Protein AF-R7TNX4-F1 (afdb_monomer_lite)

Foldseek 3Di:
DDPPDDDVVNLQVVLQVVQVVCCVVDVDDDDSQGLVLLQLLLVLVQLQVFFCVGWFDDFPLVLLPQLVLLLVLLLVLLVVCLVVVLPPPPPNVQSVLLVVLDDPPDSPPQDDDDRDRGRNVVVDVQPQEWEWEAECKTWIWRQGNVSDIDTDDIDNLHLVVLVVVLCVLQVDDDSVVLLVLLVPADLCQQFDKLLNDDDPDPPSDPSVVSNVRPRIGTDGQRPNCVVHGSVVDHSSNVSNSSLLVSLLVVLVVSFVVCQVVVRQEYEYAADQLQDPVSSSSNSNNLSNVQSVCCSSVSCPTH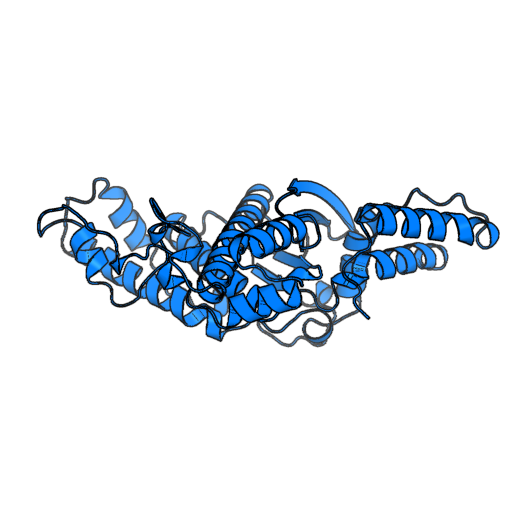RHHYTYTPPRNCSSVNSSVVSVCVVVD

Radius of gyration: 22.5 Å; chains: 1; bounding box: 50×63×56 Å

Structure (mmCIF, N/CA/C/O backbone):
data_AF-R7TNX4-F1
#
_entry.id   AF-R7TNX4-F1
#
loop_
_atom_site.group_PDB
_atom_site.id
_atom_s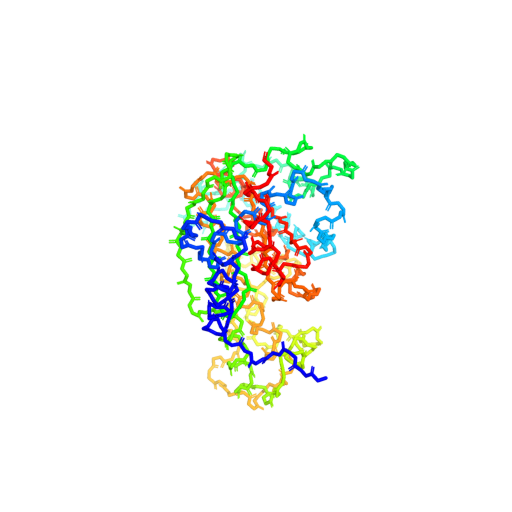ite.type_symbol
_atom_site.label_atom_id
_atom_site.label_alt_id
_atom_site.label_comp_id
_atom_site.label_asym_id
_atom_site.label_entity_id
_atom_site.label_seq_id
_atom_site.pdbx_PDB_ins_code
_atom_site.Cartn_x
_atom_site.Cartn_y
_atom_site.Cartn_z
_atom_site.occupancy
_atom_site.B_iso_or_equiv
_atom_site.auth_seq_id
_atom_site.auth_comp_id
_atom_site.auth_asym_id
_atom_site.auth_atom_id
_atom_site.pdbx_PDB_model_num
ATOM 1 N N . MET A 1 1 ? -3.173 -27.781 -2.934 1.00 23.69 1 MET A N 1
ATOM 2 C CA . MET A 1 1 ? -1.893 -28.084 -2.257 1.00 23.69 1 MET A CA 1
ATOM 3 C C . MET A 1 1 ? -1.099 -26.787 -2.224 1.00 23.69 1 MET A C 1
ATOM 5 O O . MET A 1 1 ? -0.834 -26.218 -3.273 1.00 23.69 1 MET A O 1
ATOM 9 N N . VAL A 1 2 ? -0.923 -26.248 -1.021 1.00 22.94 2 VAL A N 1
ATOM 10 C CA . VAL A 1 2 ? -0.615 -24.845 -0.706 1.00 22.94 2 VAL A CA 1
ATOM 11 C C . VAL A 1 2 ? 0.834 -24.494 -1.074 1.00 22.94 2 VAL A C 1
ATOM 13 O O . VAL A 1 2 ? 1.763 -25.028 -0.477 1.00 22.94 2 VAL A O 1
ATOM 16 N N . PHE A 1 3 ? 1.037 -23.581 -2.031 1.00 23.94 3 PHE A N 1
ATOM 17 C CA . PHE A 1 3 ? 2.343 -22.983 -2.358 1.00 23.94 3 PHE A CA 1
ATOM 18 C C . PHE A 1 3 ? 2.558 -21.683 -1.564 1.00 23.94 3 PHE A C 1
ATOM 20 O O . PHE A 1 3 ? 2.767 -20.613 -2.119 1.00 23.94 3 PHE A O 1
ATOM 27 N N . PHE A 1 4 ? 2.524 -21.773 -0.238 1.00 30.62 4 PHE A N 1
ATOM 28 C CA . PHE A 1 4 ? 2.978 -20.698 0.650 1.00 30.62 4 PHE A CA 1
ATOM 29 C C . PHE A 1 4 ? 3.880 -21.274 1.735 1.00 30.62 4 PHE A C 1
ATOM 31 O O . PHE A 1 4 ? 3.628 -21.136 2.924 1.00 30.62 4 PHE A O 1
ATOM 38 N N . ALA A 1 5 ? 4.944 -21.968 1.331 1.00 29.11 5 ALA A N 1
ATOM 39 C CA . ALA A 1 5 ? 5.956 -22.407 2.284 1.00 29.11 5 ALA A CA 1
ATOM 40 C C . ALA A 1 5 ? 7.302 -22.756 1.648 1.00 29.11 5 ALA A C 1
ATOM 42 O O . ALA A 1 5 ? 7.907 -23.710 2.102 1.00 29.11 5 ALA A O 1
ATOM 43 N N . HIS A 1 6 ? 7.835 -22.017 0.670 1.00 28.31 6 HIS A N 1
ATOM 44 C CA . HIS A 1 6 ? 9.275 -22.095 0.378 1.00 28.31 6 HIS A CA 1
ATOM 45 C C . HIS A 1 6 ? 9.880 -20.690 0.358 1.00 28.31 6 HIS A C 1
ATOM 47 O O . HIS A 1 6 ? 9.353 -19.750 -0.222 1.00 28.31 6 HIS A O 1
ATOM 53 N N . SER A 1 7 ? 10.917 -20.560 1.174 1.00 37.44 7 SER A N 1
ATOM 54 C CA . SER A 1 7 ? 11.614 -19.358 1.609 1.00 37.44 7 SER A CA 1
ATOM 55 C C . SER A 1 7 ? 12.201 -18.537 0.463 1.00 37.44 7 SER A C 1
ATOM 57 O O . SER A 1 7 ? 12.539 -19.078 -0.584 1.00 37.44 7 SER A O 1
ATOM 59 N N . SER A 1 8 ? 12.447 -17.248 0.713 1.00 38.84 8 SER A N 1
ATOM 60 C CA . SER A 1 8 ? 13.368 -16.445 -0.105 1.00 38.84 8 SER A CA 1
ATOM 61 C C . SER A 1 8 ? 14.719 -17.157 -0.290 1.00 38.84 8 SER A C 1
ATOM 63 O O . SER A 1 8 ? 15.287 -17.136 -1.368 1.00 38.84 8 SER A O 1
ATOM 65 N N . LEU A 1 9 ? 15.186 -17.911 0.714 1.00 31.30 9 LEU A N 1
ATOM 66 C CA . LEU A 1 9 ? 16.356 -18.797 0.609 1.00 31.30 9 LEU A CA 1
ATOM 67 C C . LEU A 1 9 ? 16.184 -19.958 -0.389 1.00 31.30 9 LEU A C 1
ATOM 69 O O . LEU A 1 9 ? 17.138 -20.307 -1.079 1.00 31.30 9 LEU A O 1
ATOM 73 N N . ALA A 1 10 ? 14.994 -20.558 -0.493 1.00 35.25 10 ALA A N 1
ATOM 74 C CA . ALA A 1 10 ? 14.707 -21.594 -1.484 1.00 35.25 10 ALA A CA 1
ATOM 75 C C . ALA A 1 10 ? 14.601 -21.001 -2.897 1.00 35.25 10 ALA A C 1
ATOM 77 O O . ALA A 1 10 ? 15.075 -21.629 -3.838 1.00 35.25 10 ALA A O 1
ATOM 78 N N . GLN A 1 11 ? 14.068 -19.781 -3.034 1.00 37.28 11 GLN A N 1
ATOM 79 C CA . GLN A 1 11 ? 14.042 -19.041 -4.301 1.00 37.28 11 GLN A CA 1
ATOM 80 C C . GLN A 1 11 ? 15.450 -18.611 -4.761 1.00 37.28 11 GLN A C 1
ATOM 82 O O . GLN A 1 11 ? 15.810 -18.850 -5.918 1.00 37.28 11 GLN A O 1
ATOM 87 N N . PHE A 1 12 ? 16.292 -18.117 -3.845 1.00 36.12 12 PHE A N 1
ATOM 88 C CA . PHE A 1 12 ? 17.722 -17.863 -4.074 1.00 36.12 12 PHE A CA 1
ATOM 89 C C . PHE A 1 12 ? 18.463 -19.133 -4.508 1.00 36.12 12 PHE A C 1
ATOM 91 O O . PHE A 1 12 ? 19.167 -19.132 -5.519 1.00 36.12 12 PHE A O 1
ATOM 98 N N . ALA A 1 13 ? 18.258 -20.241 -3.787 1.00 37.38 13 ALA A N 1
ATOM 99 C CA . ALA A 1 13 ? 18.849 -21.528 -4.133 1.00 37.38 13 ALA A CA 1
ATOM 100 C C . ALA A 1 13 ? 18.354 -22.036 -5.494 1.00 37.38 13 ALA A C 1
ATOM 102 O O . ALA A 1 13 ? 19.130 -22.655 -6.213 1.00 37.38 13 ALA A O 1
ATOM 103 N N . THR A 1 14 ? 17.103 -21.765 -5.888 1.00 49.44 14 THR A N 1
ATOM 104 C CA . THR A 1 14 ? 16.600 -22.140 -7.217 1.00 49.44 14 THR A CA 1
ATOM 105 C C . THR A 1 14 ? 17.135 -21.271 -8.347 1.00 49.44 14 THR A C 1
ATOM 107 O O . THR A 1 14 ? 17.439 -21.846 -9.384 1.00 49.44 14 THR A O 1
ATOM 110 N N . CYS A 1 15 ? 17.305 -19.949 -8.193 1.00 42.91 15 CYS A N 1
ATOM 111 C CA . CYS A 1 15 ? 17.856 -19.137 -9.290 1.00 42.91 15 CYS A CA 1
ATOM 112 C C . CYS A 1 15 ? 19.366 -19.404 -9.467 1.00 42.91 15 CYS A C 1
ATOM 114 O O . CYS A 1 15 ? 19.802 -19.609 -10.597 1.00 42.91 15 CYS A O 1
ATOM 116 N N . ASP A 1 16 ? 20.145 -19.563 -8.385 1.00 44.84 16 ASP A N 1
ATOM 117 C CA . ASP A 1 16 ? 21.562 -19.972 -8.479 1.00 44.84 16 ASP A CA 1
ATOM 118 C C . ASP A 1 16 ? 21.707 -21.410 -9.024 1.00 44.84 16 ASP A C 1
ATOM 120 O O . ASP A 1 16 ? 22.491 -21.662 -9.939 1.00 44.84 16 ASP A O 1
ATOM 124 N N . ARG A 1 17 ? 20.894 -22.372 -8.555 1.00 50.62 17 ARG A N 1
ATOM 125 C CA . ARG A 1 17 ? 20.917 -23.761 -9.060 1.00 50.62 17 ARG A CA 1
ATOM 126 C C . ARG A 1 17 ? 20.432 -23.866 -10.514 1.00 50.62 17 ARG A C 1
ATOM 128 O O . ARG A 1 17 ? 20.986 -24.666 -11.265 1.00 50.62 17 ARG A O 1
ATOM 135 N N . PHE A 1 18 ? 19.460 -23.053 -10.935 1.00 53.75 18 PHE A N 1
ATOM 136 C CA . PHE A 1 18 ? 19.015 -22.951 -12.330 1.00 53.75 18 PHE A CA 1
ATOM 137 C C . PHE A 1 18 ? 20.113 -22.365 -13.228 1.00 53.75 18 PHE A C 1
ATOM 139 O O . PHE A 1 18 ? 20.426 -22.950 -14.267 1.00 53.75 18 PHE A O 1
ATOM 146 N N . CYS A 1 19 ? 20.762 -21.276 -12.799 1.00 49.41 19 CYS A N 1
ATOM 147 C CA . CYS A 1 19 ? 21.871 -20.662 -13.533 1.00 49.41 19 CYS A CA 1
ATOM 148 C C . CYS A 1 19 ? 23.076 -21.612 -13.649 1.00 49.41 19 CYS A C 1
ATOM 150 O O . CYS A 1 19 ? 23.630 -21.784 -14.735 1.00 49.41 19 CYS A O 1
ATOM 152 N N . ARG A 1 20 ? 23.450 -22.306 -12.564 1.00 51.72 20 ARG A N 1
ATOM 153 C CA . ARG A 1 20 ? 24.544 -23.295 -12.581 1.00 51.72 20 ARG A CA 1
ATOM 154 C C . ARG A 1 20 ? 24.211 -24.523 -13.426 1.00 51.72 20 ARG A C 1
ATOM 156 O O . ARG A 1 20 ? 25.078 -24.998 -14.153 1.00 51.72 20 ARG A O 1
ATOM 163 N N . GLY A 1 21 ? 22.965 -24.999 -13.397 1.00 54.44 21 GLY A N 1
ATOM 164 C CA . GLY A 1 21 ? 22.514 -26.154 -14.182 1.00 54.44 21 GLY A CA 1
ATOM 165 C C . GLY A 1 21 ? 22.568 -25.943 -15.699 1.00 54.44 21 GLY A C 1
ATOM 166 O O . GLY A 1 21 ? 22.731 -26.907 -16.443 1.00 54.44 21 GLY A O 1
ATOM 167 N N . ARG A 1 22 ? 22.488 -24.691 -16.172 1.00 49.62 22 ARG A N 1
ATOM 168 C CA . ARG A 1 22 ? 22.582 -24.338 -17.601 1.00 49.62 22 ARG A CA 1
ATOM 169 C C . ARG A 1 22 ? 23.976 -23.914 -18.068 1.00 49.62 22 ARG A C 1
ATOM 171 O O . ARG A 1 22 ? 24.172 -23.763 -19.273 1.00 49.62 22 ARG A O 1
ATOM 178 N N . SER A 1 23 ? 24.957 -23.808 -17.170 1.00 45.91 23 SER A N 1
ATOM 179 C CA . SER A 1 23 ? 26.353 -23.514 -17.541 1.00 45.91 23 SER A CA 1
ATOM 180 C C . SER A 1 23 ? 26.977 -24.547 -18.501 1.00 45.91 23 SER A C 1
ATOM 182 O O . SER A 1 23 ? 27.953 -24.245 -19.177 1.00 45.91 23 SER A O 1
ATOM 184 N N . HIS A 1 24 ? 26.388 -25.744 -18.622 1.00 44.28 24 HIS A N 1
ATOM 185 C CA . HIS A 1 24 ? 26.797 -26.768 -19.593 1.00 44.28 24 HIS A CA 1
ATOM 186 C C . HIS A 1 24 ? 26.220 -26.574 -21.007 1.00 44.28 24 HIS A C 1
ATOM 188 O O . HIS A 1 24 ? 26.711 -27.190 -21.946 1.00 44.28 24 HIS A O 1
ATOM 194 N N . ILE A 1 25 ? 25.185 -25.742 -21.166 1.00 49.50 25 ILE A N 1
ATOM 195 C CA . ILE A 1 25 ? 24.516 -25.478 -22.455 1.00 49.50 25 ILE A CA 1
ATOM 196 C C . ILE A 1 25 ? 25.055 -24.187 -23.092 1.00 49.50 25 ILE A C 1
ATOM 198 O O . ILE A 1 25 ? 25.100 -24.070 -24.311 1.00 49.50 25 ILE A O 1
ATOM 202 N N . CYS A 1 26 ? 25.493 -23.224 -22.278 1.00 43.12 26 CYS A N 1
ATOM 203 C CA . CYS A 1 26 ? 26.027 -21.942 -22.735 1.00 43.12 26 CYS A CA 1
ATOM 204 C C . CYS A 1 26 ? 27.481 -21.806 -22.263 1.00 43.12 26 CYS A C 1
ATOM 206 O O . CYS A 1 26 ? 27.721 -21.665 -21.069 1.00 43.12 26 CYS A O 1
ATOM 208 N N . PHE A 1 27 ? 28.450 -21.819 -23.185 1.00 41.88 27 PHE A N 1
ATOM 209 C CA . PHE A 1 27 ? 29.905 -21.742 -22.933 1.00 41.88 27 PHE A CA 1
ATOM 210 C C . PHE A 1 27 ? 30.406 -20.413 -22.312 1.00 41.88 27 PHE A C 1
ATOM 212 O O . PHE A 1 27 ? 31.591 -20.098 -22.386 1.00 41.88 27 PHE A O 1
ATOM 219 N N . ASN A 1 28 ? 29.536 -19.627 -21.678 1.00 45.88 28 ASN A N 1
ATOM 220 C CA . ASN A 1 28 ? 29.891 -18.385 -21.000 1.00 45.88 28 ASN A CA 1
ATOM 221 C C . ASN A 1 28 ? 29.760 -18.542 -19.486 1.00 45.88 28 ASN A C 1
ATOM 223 O O . ASN A 1 28 ? 28.792 -19.119 -18.991 1.00 45.88 28 ASN A O 1
ATOM 227 N N . ARG A 1 29 ? 30.724 -17.987 -18.735 1.00 42.38 29 ARG A N 1
ATOM 228 C CA . ARG A 1 29 ? 30.607 -17.880 -17.274 1.00 42.38 29 ARG A CA 1
ATOM 229 C C . ARG A 1 29 ? 29.324 -17.102 -16.957 1.00 42.38 29 ARG A C 1
ATOM 231 O O . ARG A 1 29 ? 29.242 -15.939 -17.359 1.00 42.38 29 ARG A O 1
ATOM 238 N N . PRO A 1 30 ? 28.340 -17.685 -16.251 1.00 50.59 30 PRO A N 1
ATOM 239 C CA . PRO A 1 30 ? 27.157 -16.932 -15.874 1.00 50.59 30 PRO A CA 1
ATOM 240 C C . PRO A 1 30 ? 27.595 -15.784 -14.959 1.00 50.59 30 PRO A C 1
ATOM 242 O O . PRO A 1 30 ? 28.289 -16.006 -13.962 1.00 50.59 30 PRO A O 1
ATOM 245 N N . LYS A 1 31 ? 27.207 -14.545 -15.297 1.00 57.00 31 LYS A N 1
ATOM 246 C CA . LYS A 1 31 ? 27.165 -13.469 -14.298 1.00 57.00 31 LYS A CA 1
ATOM 247 C C . LYS A 1 31 ? 26.339 -13.998 -13.123 1.00 57.00 31 LYS A C 1
ATOM 249 O O . LYS A 1 31 ? 25.338 -14.677 -13.346 1.00 57.00 31 LYS A O 1
ATOM 254 N N . ILE A 1 32 ? 26.769 -13.736 -11.891 1.00 59.16 32 ILE A N 1
ATOM 255 C CA . ILE A 1 32 ? 25.969 -14.073 -10.709 1.00 59.16 32 ILE A CA 1
ATOM 256 C C . ILE A 1 32 ? 24.677 -13.257 -10.819 1.00 59.16 32 ILE A C 1
ATOM 258 O O . ILE A 1 32 ? 24.704 -12.047 -10.625 1.00 59.16 32 ILE A O 1
ATOM 262 N N . ILE A 1 33 ? 23.583 -13.910 -11.208 1.00 65.19 33 ILE A N 1
ATOM 263 C CA . ILE A 1 33 ? 22.251 -13.311 -11.281 1.00 65.19 33 ILE A CA 1
ATOM 264 C C . ILE A 1 33 ? 21.640 -13.447 -9.893 1.00 65.19 33 ILE A C 1
ATOM 266 O O . ILE A 1 33 ? 21.473 -14.559 -9.385 1.00 65.19 33 ILE A O 1
ATOM 270 N N . THR A 1 34 ? 21.327 -12.321 -9.268 1.00 73.88 34 THR A N 1
ATOM 271 C CA . THR A 1 34 ? 20.583 -12.303 -8.010 1.00 73.88 34 THR A CA 1
ATOM 272 C C . THR A 1 34 ? 19.080 -12.295 -8.285 1.00 73.88 34 THR A C 1
ATOM 274 O O . THR A 1 34 ? 18.627 -11.916 -9.364 1.00 73.88 34 THR A O 1
ATOM 277 N N . GLU A 1 35 ? 18.269 -12.677 -7.296 1.00 71.44 35 GLU A N 1
ATOM 278 C CA . GLU A 1 35 ? 16.809 -12.530 -7.393 1.00 71.44 35 GLU A CA 1
ATOM 279 C C . GLU A 1 35 ? 16.412 -11.073 -7.708 1.00 71.44 35 GLU A C 1
ATOM 281 O O . GLU A 1 35 ? 15.473 -10.819 -8.456 1.00 71.44 35 GLU A O 1
ATOM 286 N N . HIS A 1 36 ? 17.181 -10.111 -7.203 1.00 75.56 36 HIS A N 1
ATOM 287 C CA . HIS A 1 36 ? 16.986 -8.684 -7.425 1.00 75.56 36 HIS A CA 1
ATOM 288 C C . HIS A 1 36 ? 17.171 -8.274 -8.894 1.00 75.56 36 HIS A C 1
ATOM 290 O O . HIS A 1 36 ? 16.318 -7.570 -9.439 1.00 75.56 36 HIS A O 1
ATOM 296 N N . ASP A 1 37 ? 18.211 -8.796 -9.559 1.00 78.56 37 ASP A N 1
ATOM 297 C CA . ASP A 1 37 ? 18.408 -8.629 -11.006 1.00 78.56 37 ASP A CA 1
ATOM 298 C C . ASP A 1 37 ? 17.197 -9.135 -11.794 1.00 78.56 37 ASP A C 1
ATOM 300 O O . ASP A 1 37 ? 16.778 -8.524 -12.778 1.00 78.56 37 ASP A O 1
ATOM 304 N N . CYS A 1 38 ? 16.619 -10.258 -11.360 1.00 87.62 38 CYS A N 1
ATOM 305 C CA . CYS A 1 38 ? 15.487 -10.874 -12.038 1.00 87.62 38 CYS A CA 1
ATOM 306 C C . CYS A 1 38 ? 14.238 -9.995 -11.995 1.00 87.62 38 CYS A C 1
ATOM 308 O O . CYS A 1 38 ? 13.605 -9.809 -13.031 1.00 87.62 38 CYS A O 1
ATOM 310 N N . PHE A 1 39 ? 13.886 -9.429 -10.838 1.00 90.06 39 PHE A N 1
ATOM 311 C CA . PHE A 1 39 ? 12.681 -8.603 -10.721 1.00 90.06 39 PHE A CA 1
ATOM 312 C C . PHE A 1 39 ? 12.770 -7.319 -11.548 1.00 90.06 39 PHE A C 1
ATOM 314 O O . PHE A 1 39 ? 11.841 -7.024 -12.303 1.00 90.06 39 PHE A O 1
ATOM 321 N N . ALA A 1 40 ? 13.880 -6.581 -11.439 1.00 90.88 40 ALA A N 1
ATOM 322 C CA . ALA A 1 40 ? 14.063 -5.323 -12.159 1.00 90.88 40 ALA A CA 1
ATOM 323 C C . ALA A 1 40 ? 14.075 -5.536 -13.681 1.00 90.88 40 ALA A C 1
ATOM 325 O O . ALA A 1 40 ? 13.338 -4.864 -14.404 1.00 90.88 40 ALA A O 1
ATOM 326 N N . LYS A 1 41 ? 14.838 -6.527 -14.165 1.00 89.38 41 LYS A N 1
ATOM 327 C CA . LYS A 1 41 ? 14.894 -6.855 -15.596 1.00 89.38 41 LYS A CA 1
ATOM 328 C C . LYS A 1 41 ? 13.581 -7.403 -16.128 1.00 89.38 41 LYS A C 1
ATOM 330 O O . LYS A 1 41 ? 13.174 -7.030 -17.220 1.00 89.38 41 LYS A O 1
ATOM 335 N N . CYS A 1 42 ? 12.898 -8.259 -15.366 1.00 93.19 42 CYS A N 1
ATOM 336 C CA . CYS A 1 42 ? 11.587 -8.761 -15.762 1.00 93.19 42 CYS A CA 1
ATOM 337 C C . CYS A 1 42 ? 10.589 -7.612 -15.912 1.00 93.19 42 CYS A C 1
ATOM 339 O O . CYS A 1 42 ? 9.859 -7.570 -16.898 1.00 93.19 42 CYS A O 1
ATOM 341 N N . PHE A 1 43 ? 10.565 -6.671 -14.964 1.00 94.88 43 PHE A N 1
ATOM 342 C CA . PHE A 1 43 ? 9.696 -5.503 -15.068 1.00 94.88 43 PHE A CA 1
ATOM 343 C C . PHE A 1 43 ? 10.037 -4.651 -16.292 1.00 94.88 43 PHE A C 1
ATOM 345 O O . PHE A 1 43 ? 9.137 -4.330 -17.062 1.00 94.88 43 PHE A O 1
ATOM 352 N N . HIS A 1 44 ? 11.321 -4.334 -16.495 1.00 94.56 44 HIS A N 1
ATOM 353 C CA . HIS A 1 44 ? 11.778 -3.550 -17.644 1.00 94.56 44 HIS A CA 1
ATOM 354 C C . HIS A 1 44 ? 11.414 -4.222 -18.974 1.00 94.56 44 HIS A C 1
ATOM 356 O O . HIS A 1 44 ? 10.789 -3.593 -19.822 1.00 94.56 44 HIS A O 1
ATOM 362 N N . PHE A 1 45 ? 11.700 -5.514 -19.131 1.00 93.94 45 PHE A N 1
ATOM 363 C CA . PHE A 1 45 ? 11.360 -6.267 -20.337 1.00 93.94 45 PHE A CA 1
ATOM 364 C C . PHE A 1 45 ? 9.848 -6.277 -20.602 1.00 93.94 45 PHE A C 1
ATOM 366 O O . PHE A 1 45 ? 9.396 -5.972 -21.705 1.00 93.94 45 PHE A O 1
ATOM 373 N N . LEU A 1 46 ? 9.042 -6.595 -19.583 1.00 94.88 46 LEU A N 1
ATOM 374 C CA . LEU A 1 46 ? 7.592 -6.678 -19.738 1.00 94.88 46 LEU A CA 1
ATOM 375 C C . LEU A 1 46 ? 6.957 -5.310 -19.996 1.00 94.88 46 LEU A C 1
ATOM 377 O O . LEU A 1 46 ? 6.003 -5.247 -20.762 1.00 94.88 46 LEU A O 1
ATOM 381 N N . SER A 1 47 ? 7.467 -4.218 -19.420 1.00 94.50 47 SER A N 1
ATOM 382 C CA . SER A 1 47 ? 6.919 -2.880 -19.679 1.00 94.50 47 SER A CA 1
ATOM 383 C C . SER A 1 47 ? 7.193 -2.384 -21.101 1.00 94.50 47 SER A C 1
ATOM 385 O O . SER A 1 47 ? 6.412 -1.586 -21.616 1.00 94.50 47 SER A O 1
ATOM 387 N N . HIS A 1 48 ? 8.240 -2.887 -21.762 1.00 94.19 48 HIS A N 1
ATOM 388 C CA . HIS A 1 48 ? 8.519 -2.627 -23.180 1.00 94.19 48 HIS A CA 1
ATOM 389 C C . HIS A 1 48 ? 7.804 -3.598 -24.133 1.00 94.19 48 HIS A C 1
ATOM 391 O O . HIS A 1 48 ? 7.735 -3.328 -25.327 1.00 94.19 48 HIS A O 1
ATOM 397 N N . GLY A 1 49 ? 7.254 -4.711 -23.634 1.00 92.31 49 GLY A N 1
ATOM 398 C CA . GLY A 1 49 ? 6.553 -5.704 -24.458 1.00 92.31 49 GLY A CA 1
ATOM 399 C C . GLY A 1 49 ? 5.033 -5.745 -24.284 1.00 92.31 49 GLY A C 1
ATOM 400 O O . GLY A 1 49 ? 4.330 -6.214 -25.176 1.00 92.31 49 GLY A O 1
ATOM 401 N N . LEU A 1 50 ? 4.513 -5.293 -23.141 1.00 93.94 50 LEU A N 1
ATOM 402 C CA . LEU A 1 50 ? 3.106 -5.420 -22.766 1.00 93.94 50 LEU A CA 1
ATOM 403 C C . LEU A 1 50 ? 2.454 -4.057 -22.562 1.00 93.94 50 LEU A C 1
ATOM 405 O O . LEU A 1 50 ? 3.047 -3.141 -21.987 1.00 93.94 50 LEU A O 1
ATOM 409 N N . SER A 1 51 ? 1.195 -3.953 -22.980 1.00 92.50 51 SER A N 1
ATOM 410 C CA . SER A 1 51 ? 0.373 -2.779 -22.706 1.00 92.50 51 SER A CA 1
ATOM 411 C C . SER A 1 51 ? -0.023 -2.690 -21.232 1.00 92.50 51 SER A C 1
ATOM 413 O O . SER A 1 51 ? 0.074 -3.658 -20.465 1.00 92.50 51 SER A O 1
ATOM 415 N N . ARG A 1 52 ? -0.536 -1.523 -20.831 1.00 91.75 52 ARG A N 1
ATOM 416 C CA . ARG A 1 52 ? -1.019 -1.260 -19.469 1.00 91.75 52 ARG A CA 1
ATOM 417 C C . ARG A 1 52 ? -2.021 -2.317 -18.989 1.00 91.75 52 ARG A C 1
ATOM 419 O O . ARG A 1 52 ? -1.852 -2.885 -17.913 1.00 91.75 52 ARG A O 1
ATOM 426 N N . ASP A 1 53 ? -3.019 -2.632 -19.816 1.00 90.56 53 ASP A N 1
ATOM 427 C CA . ASP A 1 53 ? -4.078 -3.597 -19.490 1.00 90.56 53 ASP A CA 1
ATOM 428 C C . ASP A 1 53 ? -3.554 -5.037 -19.375 1.00 90.56 53 ASP A C 1
ATOM 430 O O . ASP A 1 53 ? -4.144 -5.858 -18.669 1.00 90.56 53 ASP A O 1
ATOM 434 N N . GLN A 1 54 ? -2.448 -5.367 -20.040 1.00 92.69 54 GLN A N 1
ATOM 435 C CA . GLN A 1 54 ? -1.821 -6.686 -19.944 1.00 92.69 54 GLN A CA 1
ATOM 436 C C . GLN A 1 54 ? -0.946 -6.807 -18.691 1.00 92.69 54 GLN A C 1
ATOM 438 O O . GLN A 1 54 ? -0.987 -7.838 -18.018 1.00 92.69 54 GLN A O 1
ATOM 443 N N . LEU A 1 55 ? -0.191 -5.756 -18.356 1.00 94.12 55 LEU A N 1
ATOM 444 C CA . LEU A 1 55 ? 0.797 -5.781 -17.278 1.00 94.12 55 LEU A CA 1
ATOM 445 C C . LEU A 1 55 ? 0.226 -5.410 -15.901 1.00 94.12 55 LEU A C 1
ATOM 447 O O . LEU A 1 55 ? 0.697 -5.931 -14.892 1.00 94.12 55 LEU A O 1
ATOM 451 N N . LEU A 1 56 ? -0.775 -4.531 -15.829 1.00 94.06 56 LEU A N 1
ATOM 452 C CA . LEU A 1 56 ? -1.226 -3.923 -14.572 1.00 94.06 56 LEU A CA 1
ATOM 453 C C . LEU A 1 56 ? -2.654 -4.337 -14.202 1.00 94.06 56 LEU A C 1
ATOM 455 O O . LEU A 1 56 ? -3.506 -4.585 -15.061 1.00 94.06 56 LEU A O 1
ATOM 459 N N . HIS A 1 57 ? -2.927 -4.438 -12.900 1.00 93.69 57 HIS A N 1
ATOM 460 C CA . HIS A 1 57 ? -4.284 -4.574 -12.376 1.00 93.69 57 HIS A CA 1
ATOM 461 C C . HIS A 1 57 ? -5.062 -3.268 -12.577 1.00 93.69 57 HIS A C 1
ATOM 463 O O . HIS A 1 57 ? -4.471 -2.191 -12.486 1.00 93.69 57 HIS A O 1
ATOM 469 N N . PRO A 1 58 ? -6.388 -3.340 -12.798 1.00 90.06 58 PRO A N 1
ATOM 470 C CA . PRO A 1 58 ? -7.215 -2.145 -12.751 1.00 90.06 58 PRO A CA 1
ATOM 471 C C . PRO A 1 58 ? -7.133 -1.517 -11.356 1.00 90.06 58 PRO A C 1
ATOM 473 O O . PRO A 1 58 ? -7.121 -2.225 -10.342 1.00 90.06 58 PRO A O 1
ATOM 476 N N . ILE A 1 59 ? -7.079 -0.188 -11.320 1.00 86.81 59 ILE A N 1
ATOM 477 C CA . ILE A 1 59 ? -7.112 0.566 -10.072 1.00 86.81 59 ILE A CA 1
ATOM 478 C C . ILE A 1 59 ? -8.532 0.484 -9.483 1.00 86.81 59 ILE A C 1
ATOM 480 O O . ILE A 1 59 ? -9.498 0.701 -10.220 1.00 86.81 59 ILE A O 1
ATOM 484 N N . PRO A 1 60 ? -8.691 0.169 -8.184 1.00 90.12 60 PRO A N 1
ATOM 485 C CA . PRO A 1 60 ? -9.995 0.177 -7.530 1.00 90.12 60 PRO A CA 1
ATOM 486 C C . PRO A 1 60 ? -10.452 1.620 -7.270 1.00 90.12 60 PRO A C 1
ATOM 488 O O . PRO A 1 60 ? -10.190 2.191 -6.216 1.00 90.12 60 PRO A O 1
ATOM 491 N N . TYR A 1 61 ? -11.093 2.242 -8.260 1.00 85.69 61 TYR A N 1
ATOM 492 C CA . TYR A 1 61 ? -11.526 3.643 -8.176 1.00 85.69 61 TYR A CA 1
ATOM 493 C C . TYR A 1 61 ? -12.536 3.904 -7.047 1.00 85.69 61 TYR A C 1
ATOM 495 O O . TYR A 1 61 ? -12.519 4.985 -6.466 1.00 85.69 61 TYR A O 1
ATOM 503 N N . ASP A 1 62 ? -13.351 2.910 -6.685 1.00 88.06 62 ASP A N 1
ATOM 504 C CA . ASP A 1 62 ? -14.286 2.960 -5.551 1.00 88.06 62 ASP A CA 1
ATOM 505 C C . ASP A 1 62 ? -13.566 3.245 -4.223 1.00 88.06 62 ASP A C 1
ATOM 507 O O . ASP A 1 62 ? -14.046 3.995 -3.377 1.00 88.06 62 ASP A O 1
ATOM 511 N N . ALA A 1 63 ? -12.352 2.717 -4.071 1.00 90.19 63 ALA A N 1
ATOM 512 C CA . ALA A 1 63 ? -11.523 2.916 -2.890 1.00 90.19 63 ALA A CA 1
ATOM 513 C C . ALA A 1 63 ? -10.949 4.350 -2.778 1.00 90.19 63 ALA A C 1
ATOM 515 O O . ALA A 1 63 ? -10.345 4.702 -1.766 1.00 90.19 63 ALA A O 1
ATOM 516 N N . MET A 1 64 ? -11.130 5.207 -3.790 1.00 86.69 64 MET A N 1
ATOM 517 C CA . MET A 1 64 ? -10.721 6.616 -3.735 1.00 86.69 64 MET A CA 1
ATOM 518 C C . MET A 1 64 ? -11.803 7.545 -3.188 1.00 86.69 64 MET A C 1
ATOM 520 O O . MET A 1 64 ? -11.473 8.622 -2.700 1.00 86.69 64 MET A O 1
ATOM 524 N N . GLU A 1 65 ? -13.076 7.155 -3.258 1.00 84.62 65 GLU A N 1
ATOM 525 C CA . GLU A 1 65 ? -14.205 8.050 -2.970 1.00 84.62 65 GLU A CA 1
ATOM 526 C C . GLU A 1 65 ? -14.156 8.599 -1.541 1.00 84.62 65 GLU A C 1
ATOM 528 O O . GLU A 1 65 ? -14.252 9.805 -1.325 1.00 84.62 65 GLU A O 1
ATOM 533 N N . HIS A 1 66 ? -13.937 7.721 -0.561 1.00 84.94 66 HIS A N 1
ATOM 534 C CA . HIS A 1 66 ? -13.870 8.101 0.848 1.00 84.94 66 HIS A CA 1
ATOM 535 C C . HIS A 1 66 ? -12.718 9.074 1.170 1.00 84.94 66 HIS A C 1
ATOM 537 O O . HIS A 1 66 ? -12.991 10.133 1.741 1.00 84.94 66 HIS A O 1
ATOM 543 N N . PRO A 1 67 ? -11.438 8.776 0.850 1.00 83.94 67 PRO A N 1
ATOM 544 C CA . PRO A 1 67 ? -10.354 9.712 1.135 1.00 83.94 67 PRO A CA 1
ATOM 545 C C . PRO A 1 67 ? -10.502 11.032 0.372 1.00 83.94 67 PRO A C 1
ATOM 547 O O . PRO A 1 67 ? -10.227 12.074 0.957 1.00 83.94 67 PRO A O 1
ATOM 550 N N . LEU A 1 68 ? -10.985 11.020 -0.877 1.00 80.62 68 LEU A N 1
ATOM 551 C CA . LEU A 1 68 ? -11.240 12.253 -1.628 1.00 80.62 68 LEU A CA 1
ATOM 552 C C . LEU A 1 68 ? -12.332 13.101 -0.973 1.00 80.62 68 LEU A C 1
ATOM 554 O O . LEU A 1 68 ? -12.111 14.287 -0.750 1.00 80.62 68 LEU A O 1
ATOM 558 N N . GLY A 1 69 ? -13.456 12.495 -0.581 1.00 79.38 69 GLY A N 1
ATOM 559 C CA . GLY A 1 69 ? -14.534 13.209 0.104 1.00 79.38 69 GLY A CA 1
ATOM 560 C C . GLY A 1 69 ? -14.081 13.835 1.427 1.00 79.38 69 GLY A C 1
ATOM 561 O O . GLY A 1 69 ? -14.414 14.982 1.714 1.00 79.38 69 GLY A O 1
ATOM 562 N N . PHE A 1 70 ? -13.265 13.123 2.214 1.00 78.62 70 PHE A N 1
ATOM 563 C CA . PHE A 1 70 ? -12.673 13.682 3.436 1.00 78.62 70 PHE A CA 1
ATOM 564 C C . PHE A 1 70 ? -11.791 14.891 3.136 1.00 78.62 70 PHE A C 1
ATOM 566 O O . PHE A 1 70 ? -11.881 15.927 3.791 1.00 78.62 70 PHE A O 1
ATOM 573 N N . CYS A 1 71 ? -10.939 14.750 2.131 1.00 75.12 71 CYS A N 1
ATOM 574 C CA . CYS A 1 71 ? -10.016 15.774 1.695 1.00 75.12 71 CYS A CA 1
ATOM 575 C C . CYS A 1 71 ? -10.733 17.036 1.175 1.00 75.12 71 CYS A C 1
ATOM 577 O O . CYS A 1 71 ? -10.356 18.144 1.553 1.00 75.12 71 CYS A O 1
ATOM 579 N N . GLU A 1 72 ? -11.806 16.891 0.395 1.00 74.12 72 GLU A N 1
ATOM 580 C CA . GLU A 1 72 ? -12.654 17.996 -0.079 1.00 74.12 72 GLU A CA 1
ATOM 581 C C . GLU A 1 72 ? -13.384 18.727 1.056 1.00 74.12 72 GLU A C 1
ATOM 583 O O . GLU A 1 72 ? -13.525 19.957 1.041 1.00 74.12 72 GLU A O 1
ATOM 588 N N . GLU A 1 73 ? -13.851 17.986 2.057 1.00 75.19 73 GLU A N 1
ATOM 589 C CA . GLU A 1 73 ? -14.533 18.573 3.202 1.00 75.19 73 GLU A CA 1
ATOM 590 C C . GLU A 1 73 ? -13.562 19.318 4.121 1.00 75.19 73 GLU A C 1
ATOM 592 O O . GLU A 1 73 ? -13.821 20.463 4.500 1.00 75.19 73 GLU A O 1
ATOM 597 N N . LEU A 1 74 ? -12.408 18.710 4.404 1.00 72.31 74 LEU A N 1
ATOM 598 C CA . LEU A 1 74 ? -11.306 19.348 5.116 1.00 72.31 74 LEU A CA 1
ATOM 599 C C . LEU A 1 74 ? -10.898 20.659 4.431 1.00 72.31 74 LEU A C 1
ATOM 601 O O . LEU A 1 74 ? -10.771 21.704 5.066 1.00 72.31 74 LEU A O 1
ATOM 605 N N . HIS A 1 75 ? -10.752 20.618 3.113 1.00 70.44 75 HIS A N 1
ATOM 606 C CA . HIS A 1 75 ? -10.446 21.778 2.288 1.00 70.44 75 HIS A CA 1
ATOM 607 C C . HIS A 1 75 ? -11.500 22.887 2.385 1.00 70.44 75 HIS A C 1
ATOM 609 O O . HIS A 1 75 ? -11.164 24.065 2.514 1.00 70.44 75 HIS A O 1
ATOM 615 N N . SER A 1 76 ? -12.781 22.519 2.369 1.00 70.38 76 SER A N 1
ATOM 616 C CA . SER A 1 76 ? -13.892 23.465 2.515 1.00 70.38 76 SER A CA 1
ATOM 617 C C . SER A 1 76 ? -13.909 24.119 3.900 1.00 70.38 76 SER A C 1
ATOM 619 O O . SER A 1 76 ? -14.135 25.327 4.011 1.00 70.38 76 SER A O 1
ATOM 621 N N . LEU A 1 77 ? -13.615 23.344 4.947 1.00 69.06 77 LEU A N 1
ATOM 622 C CA . LEU A 1 77 ? -13.511 23.841 6.315 1.00 69.06 77 LEU A CA 1
ATOM 623 C C . LEU A 1 77 ? -12.371 24.860 6.457 1.00 69.06 77 LEU A C 1
ATOM 625 O O . LEU A 1 77 ? -12.582 25.942 7.004 1.00 69.06 77 LEU A O 1
ATOM 629 N N . LEU A 1 78 ? -11.187 24.546 5.927 1.00 67.62 78 LEU A N 1
ATOM 630 C CA . LEU A 1 78 ? -10.007 25.410 6.019 1.00 67.62 78 LEU A CA 1
ATOM 631 C C . LEU A 1 78 ? -10.238 26.790 5.381 1.00 67.62 78 LEU A C 1
ATOM 633 O O . LEU A 1 78 ? -9.921 27.805 6.002 1.00 67.62 78 LEU A O 1
ATOM 637 N N . LYS A 1 79 ? -10.876 26.847 4.203 1.00 67.25 79 LYS A N 1
ATOM 638 C CA . LYS A 1 79 ? -11.284 28.117 3.569 1.00 67.25 79 LYS A CA 1
ATOM 639 C C . LYS A 1 79 ? -12.218 28.942 4.443 1.00 67.25 79 LYS A C 1
ATOM 641 O O . LYS A 1 79 ? -12.036 30.141 4.631 1.00 67.25 79 LYS A O 1
ATOM 646 N N . LEU A 1 80 ? -13.254 28.300 4.984 1.00 66.44 80 LEU A N 1
ATOM 647 C CA . LEU A 1 80 ? -14.244 28.992 5.803 1.00 66.44 80 LEU A CA 1
ATOM 648 C C . LEU A 1 80 ? -13.598 29.592 7.057 1.00 66.44 80 LEU A C 1
ATOM 650 O O . LEU A 1 80 ? -13.999 30.661 7.514 1.00 66.44 80 LEU A O 1
ATOM 654 N N . MET A 1 81 ? -12.585 28.932 7.609 1.00 63.94 81 MET A N 1
ATOM 655 C CA . MET A 1 81 ? -11.857 29.440 8.766 1.00 63.94 81 MET A CA 1
ATOM 656 C C . MET A 1 81 ? -10.978 30.646 8.445 1.00 63.94 81 MET A C 1
ATOM 658 O O . MET A 1 81 ? -10.988 31.601 9.227 1.00 63.94 81 MET A O 1
ATOM 662 N N . ASN A 1 82 ? -10.296 30.647 7.296 1.00 63.16 82 ASN A N 1
ATOM 663 C CA . ASN A 1 82 ? -9.505 31.805 6.887 1.00 63.16 82 ASN A CA 1
ATOM 664 C C . ASN A 1 82 ? -10.384 33.023 6.587 1.00 63.16 82 ASN A C 1
ATOM 666 O O . ASN A 1 82 ? -10.130 34.113 7.097 1.00 63.16 82 ASN A O 1
ATOM 670 N N . ALA A 1 83 ? -11.467 32.828 5.823 1.00 66.00 83 ALA A N 1
ATOM 671 C CA . ALA A 1 83 ? -12.401 33.894 5.462 1.00 66.00 83 ALA A CA 1
ATOM 672 C C . ALA A 1 83 ? -12.985 34.602 6.698 1.00 66.00 83 ALA A C 1
ATOM 674 O O . ALA A 1 83 ? -13.235 35.807 6.677 1.00 66.00 83 ALA A O 1
ATOM 675 N N . ASN A 1 84 ? -13.156 33.862 7.798 1.00 65.44 84 ASN A N 1
ATOM 676 C CA . ASN A 1 84 ? -13.669 34.376 9.065 1.00 65.44 84 ASN A CA 1
ATOM 677 C C . ASN A 1 84 ? -12.575 34.846 10.043 1.00 65.44 84 ASN A C 1
ATOM 679 O O . ASN A 1 84 ? -12.900 35.202 11.175 1.00 65.44 84 ASN A O 1
ATOM 683 N N . LYS A 1 85 ? -11.294 34.857 9.637 1.00 63.34 85 LYS A N 1
ATOM 684 C CA . LYS A 1 85 ? -10.139 35.262 10.463 1.00 63.34 85 LYS A CA 1
ATOM 685 C C . LYS A 1 85 ? -10.102 34.573 11.833 1.00 63.34 85 LYS A C 1
ATOM 687 O O . LYS A 1 85 ? -9.759 35.196 12.840 1.00 63.34 85 LYS A O 1
ATOM 692 N N . ILE A 1 86 ? -10.486 33.296 11.889 1.00 59.12 86 ILE A N 1
ATOM 693 C CA . ILE A 1 86 ? -10.504 32.533 13.141 1.00 59.12 86 ILE A CA 1
ATOM 694 C C . ILE A 1 86 ? -9.047 32.259 13.546 1.00 59.12 86 ILE A C 1
ATOM 696 O O . ILE A 1 86 ? -8.391 31.370 13.016 1.00 59.12 86 ILE A O 1
ATOM 700 N N . SER A 1 87 ? -8.533 33.075 14.469 1.00 48.28 87 SER A N 1
ATOM 701 C CA . SER A 1 87 ? -7.108 33.230 14.802 1.00 48.28 87 SER A CA 1
ATOM 702 C C . SER A 1 87 ? -6.548 32.235 15.820 1.00 48.28 87 SER A C 1
ATOM 704 O O . SER A 1 87 ? -5.365 32.298 16.138 1.00 48.28 87 SER A O 1
ATOM 706 N N . LYS A 1 88 ? -7.366 31.308 16.335 1.00 52.72 88 LYS A N 1
ATOM 707 C CA . LYS A 1 88 ? -6.918 30.265 17.278 1.00 52.72 88 LYS A CA 1
ATOM 708 C C . LYS A 1 88 ? -6.325 29.027 16.605 1.00 52.72 88 LYS A C 1
ATOM 710 O O . LYS A 1 88 ? -6.041 28.041 17.273 1.00 52.72 88 LYS A O 1
ATOM 715 N N . VAL A 1 89 ? -6.074 29.078 15.300 1.00 49.84 89 VAL A N 1
ATOM 716 C CA . VAL A 1 89 ? -5.082 28.181 14.708 1.00 49.84 89 VAL A CA 1
ATOM 717 C C . VAL A 1 89 ? -3.735 28.714 15.153 1.00 49.84 89 VAL A C 1
ATOM 719 O O . VAL A 1 89 ? -3.409 29.851 14.831 1.00 49.84 89 VAL A O 1
ATOM 722 N N . HIS A 1 90 ? -2.950 27.922 15.881 1.00 49.31 90 HIS A N 1
ATOM 723 C CA . HIS A 1 90 ? -1.603 28.308 16.325 1.00 49.31 90 HIS A CA 1
ATOM 724 C C . HIS A 1 90 ? -0.647 28.706 15.178 1.00 49.31 90 HIS A C 1
ATOM 726 O O . HIS A 1 90 ? 0.482 29.103 15.446 1.00 49.31 90 HIS A O 1
ATOM 732 N N . ASP A 1 91 ? -1.107 28.652 13.926 1.00 48.09 91 ASP A N 1
ATOM 733 C CA . ASP A 1 91 ? -0.395 29.116 12.753 1.00 48.09 91 ASP A CA 1
ATOM 734 C C . ASP A 1 91 ? -1.383 29.652 11.687 1.00 48.09 91 ASP A C 1
ATOM 736 O O . ASP A 1 91 ? -1.808 28.934 10.780 1.00 48.09 91 ASP A O 1
ATOM 740 N N . LEU A 1 92 ? -1.804 30.922 11.798 1.00 48.12 92 LEU A N 1
ATOM 741 C CA . LEU A 1 92 ? -2.564 31.626 10.741 1.00 48.12 92 LEU A CA 1
ATOM 742 C C . LEU A 1 92 ? -1.837 31.563 9.387 1.00 48.12 92 LEU A C 1
ATOM 744 O O . LEU A 1 92 ? -2.477 31.519 8.338 1.00 48.12 92 LEU A O 1
ATOM 748 N N . GLU A 1 93 ? -0.506 31.455 9.419 1.00 49.19 93 GLU A N 1
ATOM 749 C CA . GLU A 1 93 ? 0.326 31.258 8.240 1.00 49.19 93 GLU A CA 1
ATOM 750 C C . GLU A 1 93 ? 0.016 29.924 7.544 1.00 49.19 93 GLU A C 1
ATOM 752 O O . GLU A 1 93 ? 0.024 29.873 6.322 1.00 49.19 93 GLU A O 1
ATOM 757 N N . MET A 1 94 ? -0.307 28.848 8.275 1.00 49.91 94 MET A N 1
ATOM 758 C CA . MET A 1 94 ? -0.719 27.560 7.695 1.00 49.91 94 MET A CA 1
ATOM 759 C C . MET A 1 94 ? -2.078 27.672 6.990 1.00 49.91 94 MET A C 1
ATOM 761 O O . MET A 1 94 ? -2.250 27.108 5.913 1.00 49.91 94 MET A O 1
ATOM 765 N N . VAL A 1 95 ? -3.025 28.421 7.563 1.00 51.16 95 VAL A N 1
ATOM 766 C CA . VAL A 1 95 ? -4.387 28.594 7.028 1.00 51.16 95 VAL A CA 1
ATOM 767 C C . VAL A 1 95 ? -4.391 29.476 5.775 1.00 51.16 95 VAL A C 1
ATOM 769 O O . VAL A 1 95 ? -4.921 29.062 4.743 1.00 51.16 95 VAL A O 1
ATOM 772 N N . GLU A 1 96 ? -3.720 30.631 5.814 1.00 49.66 96 GLU A N 1
ATOM 773 C CA . GLU A 1 96 ? -3.478 31.460 4.623 1.00 49.66 96 GLU A CA 1
ATOM 774 C C . GLU A 1 96 ? -2.650 30.684 3.589 1.00 49.66 96 GLU A C 1
ATOM 776 O O . GLU A 1 96 ? -2.894 30.777 2.379 1.00 49.66 96 GLU A O 1
ATOM 781 N N . LYS A 1 97 ? -1.717 29.828 4.051 1.00 50.44 97 LYS A N 1
ATOM 782 C CA . LYS A 1 97 ? -0.951 28.984 3.141 1.00 50.44 97 LYS A CA 1
ATOM 783 C C . LYS A 1 97 ? -1.811 27.936 2.428 1.00 50.44 97 LYS A C 1
ATOM 785 O O . LYS A 1 97 ? -1.514 27.606 1.276 1.00 50.44 97 LYS A O 1
ATOM 790 N N . LEU A 1 98 ? -2.847 27.431 3.085 1.00 47.31 98 LEU A N 1
ATOM 791 C CA . LEU A 1 98 ? -3.776 26.445 2.544 1.00 47.31 98 LEU A CA 1
ATOM 792 C C . LEU A 1 98 ? -4.790 27.076 1.577 1.00 47.31 98 LEU A C 1
ATOM 794 O O . LEU A 1 98 ? -5.134 26.416 0.606 1.00 47.31 98 LEU A O 1
ATOM 798 N N . GLU A 1 99 ? -5.196 28.343 1.751 1.00 43.72 99 GLU A N 1
ATOM 799 C CA . GLU A 1 99 ? -6.119 29.036 0.828 1.00 43.72 99 GLU A CA 1
ATOM 800 C C . GLU A 1 99 ? -5.540 29.323 -0.566 1.00 43.72 99 GLU A C 1
ATOM 802 O O . GLU A 1 99 ? -6.207 29.091 -1.575 1.00 43.72 99 GLU A O 1
ATOM 807 N N . GLU A 1 100 ? -4.291 29.785 -0.657 1.00 45.44 100 GLU A N 1
ATOM 808 C CA . GLU A 1 100 ? -3.607 29.960 -1.952 1.00 45.44 100 GLU A CA 1
ATOM 809 C C . GLU A 1 100 ? -3.307 28.620 -2.649 1.00 45.44 100 GLU A C 1
ATOM 811 O O . GLU A 1 100 ? -3.116 28.577 -3.864 1.00 45.44 100 GLU A O 1
ATOM 816 N N . ALA A 1 101 ? -3.246 27.519 -1.889 1.00 45.59 101 ALA A N 1
ATOM 817 C CA . ALA A 1 101 ? -2.999 26.169 -2.403 1.00 45.59 101 ALA A CA 1
ATOM 818 C C . ALA A 1 101 ? -4.223 25.563 -3.108 1.00 45.59 101 ALA A C 1
ATOM 820 O O . ALA A 1 101 ? -4.131 24.506 -3.737 1.00 45.59 101 ALA A O 1
ATOM 821 N N . VAL A 1 102 ? -5.380 26.216 -3.001 1.00 47.88 102 VAL A N 1
ATOM 822 C CA . VAL A 1 102 ? -6.650 25.659 -3.431 1.00 47.88 102 VAL A CA 1
ATOM 823 C C . VAL A 1 102 ? -6.813 25.705 -4.946 1.00 47.88 102 VAL A C 1
ATOM 825 O O . VAL A 1 102 ? -7.360 26.647 -5.519 1.00 47.88 102 VAL A O 1
ATOM 828 N N . ARG A 1 103 ? -6.472 24.596 -5.593 1.00 47.81 103 ARG A N 1
ATOM 829 C CA . ARG A 1 103 ? -7.004 24.239 -6.910 1.00 47.81 103 ARG A CA 1
ATOM 830 C C . ARG A 1 103 ? -8.008 23.092 -6.761 1.00 47.81 103 ARG A C 1
ATOM 832 O O . ARG A 1 103 ? -7.893 22.299 -5.833 1.00 47.81 103 ARG A O 1
ATOM 839 N N . GLU A 1 104 ? -8.982 22.993 -7.669 1.00 48.12 104 GLU A N 1
ATOM 840 C CA . GLU A 1 104 ? -9.738 21.749 -7.875 1.00 48.12 104 GLU A CA 1
ATOM 841 C C . GLU A 1 104 ? -8.742 20.607 -8.113 1.00 48.12 104 GLU A C 1
ATOM 843 O O . GLU A 1 104 ? -8.087 20.552 -9.159 1.00 48.12 104 GLU A O 1
ATOM 848 N N . VAL A 1 105 ? -8.590 19.730 -7.124 1.00 48.62 105 VAL A N 1
ATOM 849 C CA . VAL A 1 105 ? -7.898 18.457 -7.289 1.00 48.62 105 VAL A CA 1
ATOM 850 C C . VAL A 1 105 ? -8.870 17.557 -8.033 1.00 48.62 105 VAL A C 1
ATOM 852 O O . VAL A 1 105 ? -9.926 17.216 -7.506 1.00 48.62 105 VAL A O 1
ATOM 855 N N . ARG A 1 106 ? -8.571 17.223 -9.289 1.00 49.72 106 ARG A N 1
ATOM 856 C CA . ARG A 1 106 ? -9.457 16.353 -10.067 1.00 49.72 106 ARG A CA 1
ATOM 857 C C . ARG A 1 106 ? -9.098 14.909 -9.765 1.00 49.72 106 ARG A C 1
ATOM 859 O O . ARG A 1 106 ? -7.919 14.570 -9.717 1.00 49.72 106 ARG A O 1
ATOM 866 N N . ASN A 1 107 ? -10.100 14.033 -9.676 1.00 49.16 107 ASN A N 1
ATOM 867 C CA . ASN A 1 107 ? -9.900 12.583 -9.513 1.00 49.16 107 ASN A CA 1
ATOM 868 C C . ASN A 1 107 ? -8.902 12.000 -10.527 1.00 49.16 107 ASN A C 1
ATOM 870 O O . ASN A 1 107 ? -8.252 11.005 -10.248 1.00 49.16 107 ASN A O 1
ATOM 874 N N . THR A 1 108 ? -8.747 12.637 -11.689 1.00 49.97 108 THR A N 1
ATOM 875 C CA . THR A 1 108 ? -7.822 12.261 -12.765 1.00 49.97 108 THR A CA 1
ATOM 876 C C . THR A 1 108 ? -6.347 12.581 -12.502 1.00 49.97 108 THR A C 1
ATOM 878 O O . THR A 1 108 ? -5.500 12.133 -13.266 1.00 49.97 108 THR A O 1
ATOM 881 N N . ASP A 1 109 ? -6.010 13.362 -11.472 1.00 56.44 109 ASP A N 1
ATOM 882 C CA . ASP A 1 109 ? -4.631 13.808 -11.222 1.00 56.44 109 ASP A CA 1
ATOM 883 C C . ASP A 1 109 ? -3.782 12.730 -10.505 1.00 56.44 109 ASP A C 1
ATOM 885 O O . ASP A 1 109 ? -2.553 12.760 -10.576 1.00 56.44 109 ASP A O 1
ATOM 889 N N . PHE A 1 110 ? -4.422 11.728 -9.882 1.00 55.94 110 PHE A N 1
ATOM 890 C CA . PHE A 1 110 ? -3.759 10.644 -9.130 1.00 55.94 110 PHE A CA 1
ATOM 891 C C . PHE A 1 110 ? -3.797 9.273 -9.812 1.00 55.94 110 PHE A C 1
ATOM 893 O O . PHE A 1 110 ? -3.264 8.301 -9.278 1.00 55.94 110 PHE A O 1
ATOM 900 N N . VAL A 1 111 ? -4.424 9.183 -10.983 1.00 53.44 111 VAL A N 1
ATOM 901 C CA . VAL A 1 111 ? -4.631 7.932 -11.718 1.00 53.44 111 VAL A CA 1
ATOM 902 C C . VAL A 1 111 ? -4.347 8.121 -13.192 1.00 53.44 111 VAL A C 1
ATOM 904 O O . VAL A 1 111 ? -4.725 9.115 -13.803 1.00 53.44 111 VAL A O 1
ATOM 907 N N . ASN A 1 112 ? -3.690 7.130 -13.779 1.00 53.28 112 ASN A N 1
ATOM 908 C CA . ASN A 1 112 ? -3.433 7.097 -15.209 1.00 53.28 112 ASN A CA 1
ATOM 909 C C . ASN A 1 112 ? -4.713 6.755 -15.992 1.00 53.28 112 ASN A C 1
ATOM 911 O O . ASN A 1 112 ? -5.363 5.741 -15.734 1.00 53.28 112 ASN A O 1
ATOM 915 N N . LEU A 1 113 ? -5.036 7.590 -16.983 1.00 53.91 113 LEU A N 1
ATOM 916 C CA . LEU A 1 113 ? -5.940 7.301 -18.101 1.00 53.91 113 LEU A CA 1
ATOM 917 C C . LEU A 1 113 ? -5.163 7.681 -19.373 1.00 53.91 113 LEU A C 1
ATOM 919 O O . LEU A 1 113 ? -4.671 8.812 -19.411 1.00 53.91 113 LEU A O 1
ATOM 923 N N . PRO A 1 114 ? -4.994 6.794 -20.378 1.00 58.75 114 PRO A N 1
ATOM 924 C CA . PRO A 1 114 ? -6.014 5.910 -20.961 1.00 58.75 114 PRO A CA 1
ATOM 925 C C . PRO A 1 114 ? -5.567 4.438 -21.176 1.00 58.75 114 PRO A C 1
ATOM 927 O O . PRO A 1 114 ? -4.452 4.044 -20.845 1.00 58.75 114 PRO A O 1
ATOM 930 N N . LYS A 1 115 ? -6.456 3.620 -21.770 1.00 64.56 115 LYS A N 1
ATOM 931 C CA . LYS A 1 115 ? -6.130 2.312 -22.372 1.00 64.56 115 LYS A CA 1
ATOM 932 C C . LYS A 1 115 ? -5.305 2.519 -23.645 1.00 64.56 115 LYS A C 1
ATOM 934 O O . LYS A 1 115 ? -5.857 2.560 -24.741 1.00 64.56 115 LYS A O 1
ATOM 939 N N . ASP A 1 116 ? -4.000 2.709 -23.495 1.00 69.81 116 ASP A N 1
ATOM 940 C CA . ASP A 1 116 ? -3.071 2.662 -24.623 1.00 69.81 116 ASP A CA 1
ATOM 941 C C . ASP A 1 116 ? -2.747 1.194 -24.942 1.00 69.81 116 ASP A C 1
ATOM 943 O O . ASP A 1 116 ? -2.428 0.405 -24.049 1.00 69.81 116 ASP A O 1
ATOM 947 N N . SER A 1 117 ? -2.885 0.806 -26.211 1.00 82.81 117 SER A N 1
ATOM 948 C CA . SER A 1 117 ? -2.542 -0.539 -26.680 1.00 82.81 117 SER A CA 1
ATOM 949 C C . SER A 1 117 ? -1.042 -0.723 -26.913 1.00 82.81 117 SER A C 1
ATOM 951 O O . SER A 1 117 ? -0.602 -1.860 -27.071 1.00 82.81 117 SER A O 1
ATOM 953 N N . ARG A 1 118 ? -0.264 0.367 -26.963 1.00 88.62 118 ARG A N 1
ATOM 954 C CA . ARG A 1 118 ? 1.200 0.324 -27.037 1.00 88.62 118 ARG A CA 1
ATOM 955 C C . ARG A 1 118 ? 1.792 -0.223 -25.734 1.00 88.62 118 ARG A C 1
ATOM 957 O O . ARG A 1 118 ? 1.128 -0.184 -24.693 1.00 88.62 118 ARG A O 1
ATOM 964 N N . PRO A 1 119 ? 3.040 -0.717 -25.766 1.00 90.31 119 PRO A N 1
ATOM 965 C CA . PRO A 1 119 ? 3.756 -1.082 -24.556 1.00 90.31 119 PRO A CA 1
ATOM 966 C C . PRO A 1 119 ? 3.787 0.050 -23.527 1.00 90.31 119 PRO A C 1
ATOM 968 O O . PRO A 1 119 ? 3.918 1.222 -23.885 1.00 90.31 119 PRO A O 1
ATOM 971 N N . LEU A 1 120 ? 3.694 -0.297 -22.243 1.00 90.75 120 LEU A N 1
ATOM 972 C CA . LEU A 1 120 ? 3.613 0.667 -21.142 1.00 90.75 120 LEU A CA 1
ATOM 973 C C . LEU A 1 120 ? 4.753 1.701 -21.175 1.00 90.75 120 LEU A C 1
ATOM 975 O O . LEU A 1 120 ? 4.505 2.891 -21.012 1.00 90.75 120 LEU A O 1
ATOM 979 N N . ALA A 1 121 ? 5.986 1.257 -21.426 1.00 88.69 121 ALA A N 1
ATOM 980 C CA . ALA A 1 121 ? 7.171 2.114 -21.478 1.00 88.69 121 ALA A CA 1
ATOM 981 C C . ALA A 1 121 ? 7.242 3.015 -22.728 1.00 88.69 121 ALA A C 1
ATOM 983 O O . ALA A 1 121 ? 7.983 3.997 -22.735 1.00 88.69 121 ALA A O 1
ATOM 984 N N . GLU A 1 122 ? 6.492 2.690 -23.786 1.00 87.81 122 GLU A N 1
ATOM 985 C CA . GLU A 1 122 ? 6.349 3.538 -24.978 1.00 87.81 122 GLU A CA 1
ATOM 986 C C . GLU A 1 122 ? 5.180 4.522 -24.846 1.00 87.81 122 GLU A C 1
ATOM 988 O O . GLU A 1 122 ? 5.203 5.620 -25.411 1.00 87.81 122 GLU A O 1
ATOM 993 N N . ALA A 1 123 ? 4.135 4.109 -24.128 1.00 83.06 123 ALA A N 1
ATOM 994 C CA . ALA A 1 123 ? 2.931 4.891 -23.903 1.00 83.06 123 ALA A CA 1
ATOM 995 C C . ALA A 1 123 ? 3.123 5.981 -22.839 1.00 83.06 123 ALA A C 1
ATOM 997 O O . ALA A 1 123 ? 2.554 7.066 -22.961 1.00 83.06 123 ALA A O 1
ATOM 998 N N . GLU A 1 12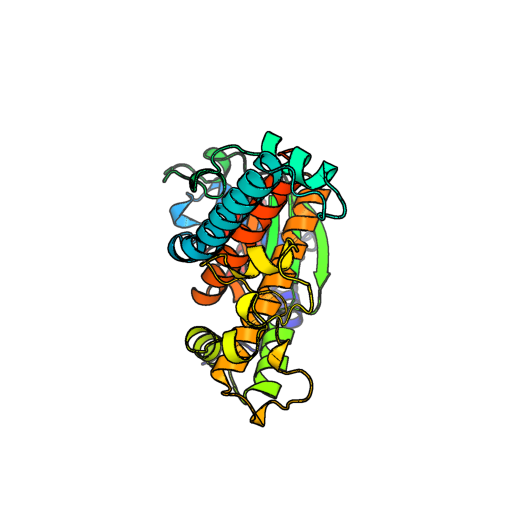4 ? 3.923 5.699 -21.810 1.00 84.81 124 GLU A N 1
ATOM 999 C CA . GLU A 1 124 ? 4.068 6.530 -20.617 1.00 84.81 124 GLU A CA 1
ATOM 1000 C C . GLU A 1 124 ? 5.552 6.747 -20.251 1.00 84.81 124 GLU A C 1
ATOM 1002 O O . GLU A 1 124 ? 6.380 5.840 -20.350 1.00 84.81 124 GLU A O 1
ATOM 1007 N N . ASP A 1 125 ? 5.897 7.946 -19.761 1.00 88.94 125 ASP A N 1
ATOM 1008 C CA . ASP A 1 125 ? 7.217 8.236 -19.172 1.00 88.94 125 ASP A CA 1
ATOM 1009 C C . ASP A 1 125 ? 7.301 7.646 -17.755 1.00 88.94 125 ASP A C 1
ATOM 1011 O O . ASP A 1 125 ? 7.128 8.346 -16.755 1.00 88.94 125 ASP A O 1
ATOM 1015 N N . ILE A 1 126 ? 7.481 6.323 -17.676 1.00 91.75 126 ILE A N 1
ATOM 1016 C CA . ILE A 1 126 ? 7.447 5.595 -16.401 1.00 91.75 126 ILE A CA 1
ATOM 1017 C C . ILE A 1 126 ? 8.795 5.558 -15.679 1.00 91.75 126 ILE A C 1
ATOM 1019 O O . ILE A 1 126 ? 8.799 5.314 -14.480 1.00 91.75 126 ILE A O 1
ATOM 1023 N N . PHE A 1 127 ? 9.919 5.784 -16.365 1.00 94.56 127 PHE A N 1
ATOM 1024 C CA . PHE A 1 127 ? 11.264 5.627 -15.802 1.00 94.56 127 PHE A CA 1
ATOM 1025 C C . PHE A 1 127 ? 11.935 6.980 -15.488 1.00 94.56 127 PHE A C 1
ATOM 1027 O O . PHE A 1 127 ? 11.793 7.915 -16.271 1.00 94.56 127 PHE A O 1
ATOM 1034 N N . PRO A 1 128 ? 12.747 7.083 -14.419 1.00 95.50 128 PRO A N 1
ATOM 1035 C CA . PRO A 1 128 ? 12.982 6.057 -13.406 1.00 95.50 128 PRO A CA 1
ATOM 1036 C C . PRO A 1 128 ? 11.744 5.821 -12.523 1.00 95.50 128 PRO A C 1
ATOM 1038 O O . PRO A 1 128 ? 11.012 6.756 -12.197 1.00 95.50 128 PRO A O 1
ATOM 1041 N N . CYS A 1 129 ? 11.516 4.567 -12.126 1.00 96.19 129 CYS A N 1
ATOM 1042 C CA . CYS A 1 129 ? 10.406 4.188 -11.243 1.00 96.19 129 CYS A CA 1
ATOM 1043 C C . CYS A 1 129 ? 10.875 3.441 -10.001 1.00 96.19 129 CYS A C 1
ATOM 1045 O O . CYS A 1 129 ? 11.869 2.715 -10.040 1.00 96.19 129 CYS A O 1
ATOM 1047 N N . LEU A 1 130 ? 10.079 3.523 -8.935 1.00 96.62 130 LEU A N 1
ATOM 1048 C CA . LEU A 1 130 ? 10.194 2.639 -7.783 1.00 96.62 130 LEU A CA 1
ATOM 1049 C C . LEU A 1 130 ? 9.455 1.326 -8.059 1.00 96.62 130 LEU A C 1
ATOM 1051 O O . LEU A 1 130 ? 8.230 1.307 -8.097 1.00 96.62 130 LEU A O 1
ATOM 1055 N N . LEU A 1 131 ? 10.172 0.215 -8.184 1.00 96.25 131 LEU A N 1
ATOM 1056 C CA . LEU A 1 131 ? 9.589 -1.125 -8.169 1.00 96.25 131 LEU A CA 1
ATOM 1057 C C . LEU A 1 131 ? 9.554 -1.633 -6.720 1.00 96.25 131 LEU A C 1
ATOM 1059 O O . LEU A 1 131 ? 10.577 -2.055 -6.182 1.00 96.25 131 LEU A O 1
ATOM 1063 N N . ALA A 1 132 ? 8.388 -1.562 -6.079 1.00 95.69 132 ALA A N 1
ATOM 1064 C CA . ALA A 1 132 ? 8.172 -1.947 -4.687 1.00 95.69 132 ALA A CA 1
ATOM 1065 C C . ALA A 1 132 ? 7.741 -3.418 -4.586 1.00 95.69 132 ALA A C 1
ATOM 1067 O O . ALA A 1 132 ? 6.618 -3.782 -4.948 1.00 95.69 132 ALA A O 1
ATOM 1068 N N . ILE A 1 133 ? 8.620 -4.276 -4.072 1.00 94.00 133 ILE A N 1
ATOM 1069 C CA . ILE A 1 133 ? 8.385 -5.714 -3.948 1.00 94.00 133 ILE A CA 1
ATOM 1070 C C . ILE A 1 133 ? 7.719 -6.037 -2.611 1.00 94.00 133 ILE A C 1
ATOM 1072 O O . ILE A 1 133 ? 8.266 -5.807 -1.534 1.00 94.00 133 ILE A O 1
ATOM 1076 N N . ASN A 1 134 ? 6.541 -6.642 -2.707 1.00 93.62 134 ASN A N 1
ATOM 1077 C CA . ASN A 1 134 ? 5.641 -7.003 -1.626 1.00 93.62 134 ASN A CA 1
ATOM 1078 C C . ASN A 1 134 ? 5.556 -8.528 -1.535 1.00 93.62 134 ASN A C 1
ATOM 1080 O O . ASN A 1 134 ? 4.644 -9.165 -2.073 1.00 93.62 134 ASN A O 1
ATOM 1084 N N . GLY A 1 135 ? 6.558 -9.120 -0.891 1.00 89.69 135 GLY A N 1
ATOM 1085 C CA . GLY A 1 135 ? 6.675 -10.562 -0.705 1.00 89.69 135 GLY A CA 1
ATOM 1086 C C . GLY A 1 135 ? 6.768 -10.932 0.770 1.00 89.69 135 GLY A C 1
ATOM 1087 O O . GLY A 1 135 ? 6.137 -10.318 1.627 1.00 89.69 135 GLY A O 1
ATOM 1088 N N . SER A 1 136 ? 7.586 -11.944 1.082 1.00 88.75 136 SER A N 1
ATOM 1089 C CA . SER A 1 136 ? 7.889 -12.308 2.477 1.00 88.75 136 SER A CA 1
ATOM 1090 C C . SER A 1 136 ? 8.517 -11.144 3.249 1.00 88.75 136 SER A C 1
ATOM 1092 O O . SER A 1 136 ? 8.178 -10.938 4.413 1.00 88.75 136 SER A O 1
ATOM 1094 N N . THR A 1 137 ? 9.388 -10.390 2.579 1.00 89.56 137 THR A N 1
ATOM 1095 C CA . THR A 1 137 ? 9.919 -9.090 2.999 1.00 89.56 137 THR A CA 1
ATOM 1096 C C . THR A 1 137 ? 9.308 -7.992 2.130 1.00 89.56 137 THR A C 1
ATOM 1098 O O . THR A 1 137 ? 8.674 -8.278 1.109 1.00 89.56 137 THR A O 1
ATOM 1101 N N . PHE A 1 138 ? 9.493 -6.740 2.535 1.00 92.62 138 PHE A N 1
ATOM 1102 C CA . PHE A 1 138 ? 9.168 -5.588 1.703 1.00 92.62 138 PHE A CA 1
ATOM 1103 C C . PHE A 1 138 ? 10.459 -4.880 1.313 1.00 92.62 138 PHE A C 1
ATOM 1105 O O . PHE A 1 138 ? 11.236 -4.511 2.192 1.00 92.62 138 PHE A O 1
ATOM 1112 N N . ASN A 1 139 ? 10.709 -4.719 0.021 1.00 91.81 139 ASN A N 1
ATOM 1113 C CA . ASN A 1 139 ? 11.925 -4.091 -0.492 1.00 91.81 139 ASN A CA 1
ATOM 1114 C C . ASN A 1 139 ? 11.632 -3.299 -1.768 1.00 91.81 139 ASN A C 1
ATOM 1116 O O . ASN A 1 139 ? 10.509 -3.336 -2.271 1.00 91.81 139 ASN A O 1
ATOM 1120 N N . GLY A 1 140 ? 12.612 -2.554 -2.274 1.00 92.50 140 GLY A N 1
ATOM 1121 C CA . GLY A 1 140 ? 12.402 -1.740 -3.464 1.00 92.50 140 GLY A CA 1
ATOM 1122 C C . GLY A 1 140 ? 13.652 -1.488 -4.291 1.00 92.50 140 GLY A C 1
ATOM 1123 O O . GLY A 1 140 ? 14.774 -1.486 -3.778 1.00 92.50 140 GLY A O 1
ATOM 1124 N N . PHE A 1 141 ? 13.412 -1.233 -5.574 1.00 93.44 141 PHE A N 1
ATOM 1125 C CA . PHE A 1 141 ? 14.421 -0.867 -6.562 1.00 93.44 141 PHE A CA 1
ATOM 1126 C C . PHE A 1 141 ? 14.040 0.427 -7.249 1.00 93.44 141 PHE A C 1
ATOM 1128 O O . PHE A 1 141 ? 12.880 0.600 -7.614 1.00 93.44 141 PHE A O 1
ATOM 1135 N N . ILE A 1 142 ? 15.022 1.277 -7.521 1.00 95.75 142 ILE A N 1
ATOM 1136 C CA . ILE A 1 142 ? 14.883 2.243 -8.609 1.00 95.75 142 ILE A CA 1
ATOM 1137 C C . ILE A 1 142 ? 15.261 1.512 -9.885 1.00 95.75 142 ILE A C 1
ATOM 1139 O O . ILE A 1 142 ? 16.370 0.993 -9.977 1.00 95.75 142 ILE A O 1
ATOM 1143 N N . VAL A 1 143 ? 14.344 1.445 -10.843 1.00 95.38 143 VAL A N 1
ATOM 1144 C CA . VAL A 1 143 ? 14.608 0.901 -12.178 1.00 95.38 143 VAL A CA 1
ATOM 1145 C C . VAL A 1 143 ? 14.718 2.073 -13.140 1.00 95.38 143 VAL A C 1
ATOM 1147 O O . VAL A 1 143 ? 13.810 2.901 -13.213 1.00 95.38 143 VAL A O 1
ATOM 1150 N N . ASN A 1 144 ? 15.835 2.156 -13.854 1.00 94.81 144 ASN A N 1
ATOM 1151 C CA . ASN A 1 144 ? 16.119 3.209 -14.819 1.00 94.81 144 ASN A CA 1
ATOM 1152 C C . ASN A 1 144 ? 15.692 2.798 -16.232 1.00 94.81 144 ASN A C 1
ATOM 1154 O O . ASN A 1 144 ? 15.443 1.628 -16.533 1.00 94.81 144 ASN A O 1
ATOM 1158 N N . LYS A 1 145 ? 15.642 3.788 -17.128 1.00 92.69 145 LYS A N 1
ATOM 1159 C CA . LYS A 1 145 ? 15.239 3.595 -18.528 1.00 92.69 145 LYS A CA 1
ATOM 1160 C C . LYS A 1 145 ? 16.175 2.654 -19.296 1.00 92.69 145 LYS A C 1
ATOM 1162 O O . LYS A 1 145 ? 15.725 1.920 -20.170 1.00 92.69 145 LYS A O 1
ATOM 1167 N N . ASP A 1 146 ? 17.456 2.641 -18.942 1.00 89.94 146 ASP A N 1
ATOM 1168 C CA . ASP A 1 146 ? 18.504 1.798 -19.531 1.00 89.94 146 ASP A CA 1
ATOM 1169 C C . ASP A 1 146 ? 18.570 0.377 -18.932 1.00 89.94 146 ASP A C 1
ATOM 1171 O O . ASP A 1 146 ? 19.560 -0.326 -19.123 1.00 89.94 146 ASP A O 1
ATOM 1175 N N . ALA A 1 147 ? 17.533 -0.040 -18.194 1.00 87.25 147 ALA A N 1
ATOM 1176 C CA . ALA A 1 147 ? 17.449 -1.301 -17.451 1.00 87.25 147 ALA A CA 1
ATOM 1177 C C . ALA A 1 147 ? 18.436 -1.444 -16.280 1.00 87.25 147 ALA A C 1
ATOM 1179 O O . ALA A 1 147 ? 18.413 -2.468 -15.589 1.00 87.25 147 ALA A O 1
ATOM 1180 N N . SER A 1 148 ? 19.279 -0.439 -16.011 1.00 90.69 148 SER A N 1
ATOM 1181 C CA . SER A 1 148 ? 20.048 -0.409 -14.772 1.00 90.69 148 SER A CA 1
ATOM 1182 C C . SER A 1 148 ? 19.106 -0.236 -13.583 1.00 90.69 148 SER A C 1
ATOM 1184 O O . SER A 1 148 ? 18.015 0.332 -13.696 1.00 90.69 148 SER A O 1
ATOM 1186 N N . PHE A 1 149 ? 19.508 -0.750 -12.428 1.00 92.25 149 PHE A N 1
ATOM 1187 C CA . PHE A 1 149 ? 18.702 -0.634 -11.227 1.00 92.25 149 PHE A CA 1
ATOM 1188 C C . PHE A 1 149 ? 19.568 -0.398 -9.996 1.00 92.25 149 PHE A C 1
ATOM 1190 O O . PHE A 1 149 ? 20.725 -0.812 -9.926 1.00 92.25 149 PHE A O 1
ATOM 1197 N N . GLN A 1 150 ? 18.970 0.253 -9.007 1.00 92.62 150 GLN A N 1
ATOM 1198 C CA . GLN A 1 150 ? 19.562 0.496 -7.703 1.00 92.62 150 GLN A CA 1
ATOM 1199 C C . GLN A 1 150 ? 18.684 -0.154 -6.639 1.00 92.62 150 GLN A C 1
ATOM 1201 O O . GLN A 1 150 ? 17.511 0.188 -6.502 1.00 92.62 150 GLN A O 1
ATOM 1206 N N . TYR A 1 151 ? 19.258 -1.080 -5.873 1.00 90.31 151 TYR A N 1
ATOM 1207 C CA . TYR A 1 151 ? 18.624 -1.564 -4.651 1.00 90.31 151 TYR A CA 1
ATOM 1208 C C . TYR A 1 151 ? 18.600 -0.444 -3.612 1.00 90.31 151 TYR A C 1
ATOM 1210 O O . TYR A 1 151 ? 19.620 0.207 -3.385 1.00 90.31 151 TYR A O 1
ATOM 1218 N N . LEU A 1 152 ? 17.443 -0.228 -2.995 1.00 87.69 152 LEU A N 1
ATOM 1219 C CA . LEU A 1 152 ? 17.285 0.796 -1.971 1.00 87.69 152 LEU A CA 1
ATOM 1220 C C . LEU A 1 152 ? 17.490 0.203 -0.581 1.00 87.69 152 LEU A C 1
ATOM 1222 O O . LEU A 1 152 ? 18.557 0.335 0.009 1.00 87.69 152 LEU A O 1
ATOM 1226 N N . ASP A 1 153 ? 16.461 -0.456 -0.063 1.00 82.00 153 ASP A N 1
ATOM 1227 C CA . ASP A 1 153 ? 16.449 -1.031 1.274 1.00 82.00 153 ASP A CA 1
ATOM 1228 C C . ASP A 1 153 ? 15.372 -2.126 1.368 1.00 82.00 153 ASP A C 1
ATOM 1230 O O . ASP A 1 153 ? 14.447 -2.180 0.548 1.00 82.00 153 ASP A O 1
ATOM 1234 N N . ALA A 1 154 ? 15.476 -2.987 2.383 1.00 87.25 154 ALA A N 1
ATOM 1235 C CA . ALA A 1 154 ? 14.468 -3.977 2.736 1.00 87.25 154 ALA A CA 1
ATOM 1236 C C . ALA A 1 154 ? 14.091 -3.891 4.211 1.00 87.25 154 ALA A C 1
ATOM 1238 O O . ALA A 1 154 ? 14.930 -3.787 5.099 1.00 87.25 154 ALA A O 1
ATOM 1239 N N . THR A 1 155 ? 12.805 -4.083 4.482 1.00 89.94 155 THR A N 1
ATOM 1240 C CA . THR A 1 155 ? 12.287 -4.307 5.826 1.00 89.94 155 THR A CA 1
ATOM 1241 C C . THR A 1 155 ? 11.744 -5.723 5.970 1.00 89.94 155 THR A C 1
ATOM 1243 O O . THR A 1 155 ? 11.085 -6.274 5.080 1.00 89.94 155 THR A O 1
ATOM 1246 N N . GLN A 1 156 ? 12.006 -6.312 7.137 1.00 90.00 156 GLN A N 1
ATOM 1247 C CA . GLN A 1 156 ? 11.460 -7.611 7.532 1.00 90.00 156 GLN A CA 1
ATOM 1248 C C . GLN A 1 156 ? 9.968 -7.535 7.876 1.00 90.00 156 GLN A C 1
ATOM 1250 O O . GLN A 1 156 ? 9.314 -8.568 8.007 1.00 90.00 156 GLN A O 1
ATOM 1255 N N . LEU A 1 157 ? 9.404 -6.326 7.953 1.00 92.44 157 LEU A N 1
ATOM 1256 C CA . LEU A 1 157 ? 7.968 -6.088 8.045 1.00 92.44 157 LEU A CA 1
ATOM 1257 C C . LEU A 1 157 ? 7.290 -6.388 6.693 1.00 92.44 157 LEU A C 1
ATOM 1259 O O . LEU A 1 157 ? 6.693 -5.507 6.099 1.00 92.44 157 LEU A O 1
ATOM 1263 N N . GLY A 1 158 ? 7.442 -7.591 6.141 1.00 92.19 158 GLY A N 1
ATOM 1264 C CA . GLY A 1 158 ? 6.783 -8.020 4.903 1.00 92.19 158 GLY A CA 1
ATOM 1265 C C . GLY A 1 158 ? 5.568 -8.912 5.161 1.00 92.19 158 GLY A C 1
ATOM 1266 O O . GLY A 1 158 ? 5.035 -8.974 6.268 1.00 92.19 158 GLY A O 1
ATOM 1267 N N . GLY A 1 159 ? 5.150 -9.668 4.148 1.00 92.50 159 GLY A N 1
ATOM 1268 C CA . GLY A 1 159 ? 4.003 -10.574 4.232 1.00 92.50 159 GLY A CA 1
ATOM 1269 C C . GLY A 1 159 ? 4.143 -11.660 5.304 1.00 92.50 159 GLY A C 1
ATOM 1270 O O . GLY A 1 159 ? 3.139 -12.073 5.876 1.00 92.50 159 GLY A O 1
ATOM 1271 N N . ARG A 1 160 ? 5.370 -12.090 5.648 1.00 92.94 160 ARG A N 1
ATOM 1272 C CA . ARG A 1 160 ? 5.589 -13.039 6.761 1.00 92.94 160 ARG A CA 1
ATOM 1273 C C . ARG A 1 160 ? 5.327 -12.413 8.121 1.00 92.94 160 ARG A C 1
ATOM 1275 O O . ARG A 1 160 ? 4.788 -13.088 8.990 1.00 92.94 160 ARG A O 1
ATOM 1282 N N . PHE A 1 161 ? 5.700 -11.149 8.295 1.00 96.19 161 PHE A N 1
ATOM 1283 C CA . PHE A 1 161 ? 5.385 -10.405 9.507 1.00 96.19 161 PHE A CA 1
ATOM 1284 C C . PHE A 1 161 ? 3.870 -10.227 9.636 1.00 96.19 161 PHE A C 1
ATOM 1286 O O . PHE A 1 161 ? 3.307 -10.576 10.669 1.00 96.19 161 PHE A O 1
ATOM 1293 N N . PHE A 1 162 ? 3.210 -9.776 8.563 1.00 97.19 162 PHE A N 1
ATOM 1294 C CA . PHE A 1 162 ? 1.756 -9.617 8.530 1.00 97.19 162 PHE A CA 1
ATOM 1295 C C . PHE A 1 162 ? 1.027 -10.931 8.844 1.00 97.19 162 PHE A C 1
ATOM 1297 O O . PHE A 1 162 ? 0.188 -10.966 9.739 1.00 97.19 162 PHE A O 1
ATOM 1304 N N . HIS A 1 163 ? 1.389 -12.024 8.165 1.00 97.06 163 HIS A N 1
ATOM 1305 C CA . HIS A 1 163 ? 0.770 -13.327 8.395 1.00 97.06 163 HIS A CA 1
ATOM 1306 C C . HIS A 1 163 ? 1.072 -13.866 9.795 1.00 97.06 163 HIS A C 1
ATOM 1308 O O . HIS A 1 163 ? 0.153 -14.272 10.488 1.00 97.06 163 HIS A O 1
ATOM 1314 N N . GLY A 1 164 ? 2.330 -13.829 10.243 1.00 97.81 164 GLY A N 1
ATOM 1315 C CA . GLY A 1 164 ? 2.714 -14.345 11.557 1.00 97.81 164 GLY A CA 1
ATOM 1316 C C . GLY A 1 164 ? 2.018 -13.612 12.703 1.00 97.81 164 GLY A C 1
ATOM 1317 O O . GLY A 1 164 ? 1.461 -14.253 13.592 1.00 97.81 164 GLY A O 1
ATOM 1318 N N . LEU A 1 165 ? 1.994 -12.277 12.660 1.00 97.81 165 LEU A N 1
ATOM 1319 C CA . LEU A 1 165 ? 1.289 -11.476 13.659 1.00 97.81 165 LEU A CA 1
ATOM 1320 C C . LEU A 1 165 ? -0.230 -11.678 13.565 1.00 97.81 165 LEU A C 1
ATOM 1322 O O . LEU A 1 165 ? -0.885 -11.863 14.587 1.00 97.81 165 LEU A O 1
ATOM 1326 N N . GLY A 1 166 ? -0.784 -11.719 12.352 1.00 98.00 166 GLY A N 1
ATOM 1327 C CA . GLY A 1 166 ? -2.200 -12.003 12.129 1.00 98.00 166 GLY A CA 1
ATOM 1328 C C . GLY A 1 166 ? -2.617 -13.367 12.679 1.00 98.00 166 GLY A C 1
ATOM 1329 O O . GLY A 1 166 ? -3.612 -13.448 13.392 1.00 98.00 166 GLY A O 1
ATOM 1330 N N . SER A 1 167 ? -1.828 -14.419 12.456 1.00 98.06 167 SER A N 1
ATOM 1331 C CA . SER A 1 167 ? -2.071 -15.756 13.012 1.00 98.06 167 SER A CA 1
ATOM 1332 C C . SER A 1 167 ? -2.087 -15.765 14.536 1.00 98.06 167 SER A C 1
ATOM 1334 O O . SER A 1 167 ? -2.939 -16.424 15.128 1.00 98.06 167 SER A O 1
ATOM 1336 N N . LEU A 1 168 ? -1.181 -15.022 15.180 1.00 98.06 168 LEU A N 1
ATOM 1337 C CA . LEU A 1 168 ? -1.150 -14.911 16.640 1.00 98.06 168 LEU A CA 1
ATOM 1338 C C . LEU A 1 168 ? -2.380 -14.185 17.193 1.00 98.06 168 LEU A C 1
ATOM 1340 O O . LEU A 1 168 ? -2.917 -14.599 18.215 1.00 98.06 168 LEU A O 1
ATOM 1344 N N . LEU A 1 169 ? -2.825 -13.119 16.525 1.00 97.62 169 LEU A N 1
ATOM 1345 C CA . LEU A 1 169 ? -3.915 -12.277 17.021 1.00 97.62 169 LEU A CA 1
ATOM 1346 C C . LEU A 1 169 ? -5.312 -12.802 16.666 1.00 97.62 169 LEU A C 1
ATOM 1348 O O . LEU A 1 169 ? -6.270 -12.481 17.358 1.00 97.62 169 LEU A O 1
ATOM 1352 N N . THR A 1 170 ? -5.442 -13.583 15.593 1.00 97.88 170 THR A N 1
ATOM 1353 C CA . THR A 1 170 ? -6.747 -14.000 15.043 1.00 97.88 170 THR A CA 1
ATOM 1354 C C . THR A 1 170 ? -6.973 -15.509 15.078 1.00 97.88 170 THR A C 1
ATOM 1356 O O . THR A 1 170 ? -8.095 -15.971 14.895 1.00 97.88 170 THR A O 1
ATOM 1359 N N . GLY A 1 171 ? -5.914 -16.294 15.293 1.00 97.25 171 GLY A N 1
ATOM 1360 C CA . GLY A 1 171 ? -5.959 -17.753 15.258 1.00 97.25 171 GLY A CA 1
ATOM 1361 C C . GLY A 1 171 ? -5.901 -18.373 13.856 1.00 97.25 171 GLY A C 1
ATOM 1362 O O . GLY A 1 171 ? -5.812 -19.608 13.778 1.00 97.25 171 GLY A O 1
ATOM 1363 N N . CYS A 1 172 ? -5.894 -17.562 12.786 1.00 97.12 172 CYS A N 1
ATOM 1364 C CA . CYS A 1 172 ? -5.868 -18.030 11.398 1.00 97.12 172 CYS A CA 1
ATOM 1365 C C . CYS A 1 172 ? -4.656 -18.935 11.114 1.00 97.12 172 CYS A C 1
ATOM 1367 O O . CYS A 1 172 ? -3.567 -18.768 11.678 1.00 97.12 172 CYS A O 1
ATOM 1369 N N . LYS A 1 173 ? -4.838 -19.916 10.229 1.00 95.25 173 LYS A N 1
ATOM 1370 C CA . LYS A 1 173 ? -3.812 -20.910 9.866 1.00 95.25 173 LYS A CA 1
ATOM 1371 C C . LYS A 1 173 ? -3.159 -20.634 8.526 1.00 95.25 173 LYS A C 1
ATOM 1373 O O . LYS A 1 173 ? -2.044 -21.098 8.289 1.00 95.25 173 LYS A O 1
ATOM 1378 N N . THR A 1 174 ? -3.862 -19.929 7.649 1.00 96.44 174 THR A N 1
ATOM 1379 C CA . THR A 1 174 ? -3.390 -19.642 6.295 1.00 96.44 174 THR A CA 1
ATOM 1380 C C . THR A 1 174 ? -3.408 -18.150 6.009 1.00 96.44 174 THR A C 1
ATOM 1382 O O . THR A 1 174 ? -4.137 -17.379 6.637 1.00 96.44 174 THR A O 1
ATOM 1385 N N . TYR A 1 175 ? -2.588 -17.749 5.040 1.00 93.56 175 TYR A N 1
ATOM 1386 C CA . TYR A 1 175 ? -2.519 -16.361 4.607 1.00 93.56 175 TYR A CA 1
ATOM 1387 C C . TYR A 1 175 ? -3.821 -15.945 3.912 1.00 93.56 175 TYR A C 1
ATOM 1389 O O . TYR A 1 175 ? -4.316 -14.844 4.134 1.00 93.56 175 TYR A O 1
ATOM 1397 N N . GLU A 1 176 ? -4.405 -16.846 3.124 1.00 95.06 176 GLU A N 1
ATOM 1398 C CA . GLU A 1 176 ? -5.681 -16.647 2.444 1.00 95.06 176 GLU A CA 1
ATOM 1399 C C . GLU A 1 176 ? -6.814 -16.411 3.446 1.00 95.06 176 GLU A C 1
ATOM 1401 O O . GLU A 1 176 ? -7.549 -15.438 3.308 1.00 95.06 176 GLU A O 1
ATOM 1406 N N . GLU A 1 177 ? -6.892 -17.226 4.501 1.00 97.75 177 GLU A N 1
ATOM 1407 C CA . GLU A 1 177 ? -7.852 -17.038 5.593 1.00 97.75 177 GLU A CA 1
ATOM 1408 C C . GLU A 1 177 ? -7.691 -15.659 6.246 1.00 97.75 177 GLU A C 1
ATOM 1410 O O . GLU A 1 177 ? -8.675 -14.943 6.407 1.00 97.75 177 GLU A O 1
ATOM 1415 N N . LEU A 1 178 ? -6.457 -15.233 6.545 1.00 98.31 178 LEU A N 1
ATOM 1416 C CA . LEU A 1 178 ? -6.203 -13.909 7.121 1.00 98.31 178 LEU A CA 1
ATOM 1417 C C . LEU A 1 178 ? -6.667 -12.769 6.201 1.00 98.31 178 LEU A C 1
ATOM 1419 O O . LEU A 1 178 ? -7.250 -11.790 6.668 1.00 98.31 178 LEU A O 1
ATOM 1423 N N . ILE A 1 179 ? -6.411 -12.881 4.896 1.00 97.75 179 ILE A N 1
ATOM 1424 C CA . ILE A 1 179 ? -6.832 -11.883 3.905 1.00 97.75 179 ILE A CA 1
ATOM 1425 C C . ILE A 1 179 ? -8.359 -11.854 3.762 1.00 97.75 179 ILE A C 1
ATOM 1427 O O . ILE A 1 179 ? -8.945 -10.773 3.686 1.00 97.75 179 ILE A O 1
ATOM 1431 N N . GLU A 1 180 ? -9.020 -13.012 3.764 1.00 97.88 180 GLU A N 1
ATOM 1432 C CA . GLU A 1 180 ? -10.483 -13.103 3.738 1.00 97.88 180 GLU A CA 1
ATOM 1433 C C . GLU A 1 180 ? -11.121 -12.515 5.000 1.00 97.88 180 GLU A C 1
ATOM 1435 O O . GLU A 1 180 ? -12.133 -11.816 4.913 1.00 97.88 180 GLU A O 1
ATOM 1440 N N . MET A 1 181 ? -10.522 -12.764 6.167 1.00 98.44 181 MET A N 1
ATOM 1441 C CA . MET A 1 181 ? -10.921 -12.152 7.433 1.00 98.44 181 MET A CA 1
ATOM 1442 C C . MET A 1 181 ? -10.786 -10.631 7.364 1.00 98.44 181 MET A C 1
ATOM 1444 O O . MET A 1 181 ? -11.734 -9.920 7.691 1.00 98.44 181 MET A O 1
ATOM 1448 N N . ALA A 1 182 ? -9.656 -10.126 6.858 1.00 98.25 182 ALA A N 1
ATOM 1449 C CA . ALA A 1 182 ? -9.426 -8.693 6.705 1.00 98.25 182 ALA A CA 1
ATOM 1450 C C . ALA A 1 182 ? -10.435 -8.022 5.757 1.00 98.25 182 ALA A C 1
ATOM 1452 O O . ALA A 1 182 ? -10.850 -6.892 6.008 1.00 98.25 182 ALA A O 1
ATOM 1453 N N . ALA A 1 183 ? -10.860 -8.718 4.698 1.00 97.50 183 ALA A N 1
ATOM 1454 C CA . ALA A 1 183 ? -11.854 -8.218 3.749 1.00 97.50 183 ALA A CA 1
ATOM 1455 C C . ALA A 1 183 ? -13.275 -8.122 4.333 1.00 97.50 183 ALA A C 1
ATOM 1457 O O . ALA A 1 183 ? -14.057 -7.289 3.882 1.00 97.50 183 ALA A O 1
ATOM 1458 N N . LYS A 1 184 ? -13.617 -8.969 5.312 1.00 97.44 184 LYS A N 1
ATOM 1459 C CA . LYS A 1 184 ? -14.949 -9.007 5.949 1.00 97.44 184 LYS A CA 1
ATOM 1460 C C . LYS A 1 184 ? -15.022 -8.188 7.238 1.00 97.44 184 LYS A C 1
ATOM 1462 O O . LYS A 1 184 ? -16.113 -7.800 7.646 1.00 97.44 184 LYS A O 1
ATOM 1467 N N . GLY A 1 185 ? -13.884 -7.968 7.891 1.00 97.62 185 GLY A N 1
ATOM 1468 C CA . GLY A 1 185 ? -13.807 -7.267 9.164 1.00 97.62 185 GLY A CA 1
ATOM 1469 C C . GLY A 1 185 ? -14.030 -5.764 9.062 1.00 97.62 185 GLY A C 1
ATOM 1470 O O . GLY A 1 185 ? -13.780 -5.129 8.036 1.00 97.62 185 GLY A O 1
ATOM 1471 N N . ASN A 1 186 ? -14.437 -5.182 10.181 1.00 97.06 186 ASN A N 1
ATOM 1472 C CA . ASN A 1 186 ? -14.638 -3.761 10.372 1.00 97.06 186 ASN A CA 1
ATOM 1473 C C . ASN A 1 186 ? -13.530 -3.173 11.254 1.00 97.06 186 ASN A C 1
ATOM 1475 O O . ASN A 1 186 ? -13.643 -3.094 12.479 1.00 97.06 186 ASN A O 1
ATOM 1479 N N . HIS A 1 187 ? -12.473 -2.680 10.612 1.00 95.81 187 HIS A N 1
ATOM 1480 C CA . HIS A 1 187 ? -11.338 -2.070 11.302 1.00 95.81 187 HIS A CA 1
ATOM 1481 C C . HIS A 1 187 ? -11.711 -0.923 12.258 1.00 95.81 187 HIS A C 1
ATOM 1483 O O . HIS A 1 187 ? -11.021 -0.731 13.256 1.00 95.81 187 HIS A O 1
ATOM 1489 N N . LYS A 1 188 ? -12.828 -0.207 12.030 1.00 95.00 188 LYS A N 1
ATOM 1490 C CA . LYS A 1 188 ? -13.274 0.908 12.888 1.00 95.00 188 LYS A CA 1
ATOM 1491 C C . LYS A 1 188 ? -13.571 0.483 14.330 1.00 95.00 188 LYS A C 1
ATOM 1493 O O . LYS A 1 188 ? -13.729 1.334 15.202 1.00 95.00 188 LYS A O 1
ATOM 1498 N N . LYS A 1 189 ? -13.697 -0.821 14.598 1.00 96.12 189 LYS A N 1
ATOM 1499 C CA . LYS A 1 189 ? -13.846 -1.371 15.953 1.00 96.12 189 LYS A CA 1
ATOM 1500 C C . LYS A 1 189 ? -12.545 -1.307 16.760 1.00 96.12 189 LYS A C 1
ATOM 1502 O O . LYS A 1 189 ? -12.613 -1.176 17.980 1.00 96.12 189 LYS A O 1
ATOM 1507 N N . LEU A 1 190 ? -11.391 -1.345 16.091 1.00 96.06 190 LEU A N 1
ATOM 1508 C CA . LEU A 1 190 ? -10.062 -1.289 16.710 1.00 96.06 190 LEU A CA 1
ATOM 1509 C C . LEU A 1 190 ? -9.337 0.026 16.451 1.00 96.06 190 LEU A C 1
ATOM 1511 O O . LEU A 1 190 ? -8.596 0.506 17.306 1.00 96.06 190 LEU A O 1
ATOM 1515 N N . ASP A 1 191 ? -9.532 0.599 15.276 1.00 95.50 191 ASP A N 1
ATOM 1516 C CA . ASP A 1 191 ? -8.905 1.846 14.892 1.00 95.50 191 ASP A CA 1
ATOM 1517 C C . ASP A 1 191 ? -9.610 3.032 15.552 1.00 95.50 191 ASP A C 1
ATOM 1519 O O . ASP A 1 191 ? -10.841 3.082 15.633 1.00 95.50 191 ASP A O 1
ATOM 1523 N N . THR A 1 192 ? -8.824 4.010 15.998 1.00 92.38 192 THR A N 1
ATOM 1524 C CA . THR A 1 192 ? -9.345 5.314 16.408 1.00 92.38 192 THR A CA 1
ATOM 1525 C C . THR A 1 192 ? -9.510 6.172 15.174 1.00 92.38 192 THR A C 1
ATOM 1527 O O . THR A 1 192 ? -8.552 6.450 14.446 1.00 92.38 192 THR A O 1
ATOM 1530 N N . HIS A 1 193 ? -10.739 6.601 14.957 1.00 89.25 193 HIS A N 1
ATOM 1531 C CA . HIS A 1 193 ? -11.111 7.522 13.913 1.00 89.25 193 HIS A CA 1
ATOM 1532 C C . HIS A 1 193 ? -11.299 8.933 14.469 1.00 89.25 193 HIS A C 1
ATOM 1534 O O . HIS A 1 193 ? -11.416 9.143 15.675 1.00 89.25 193 HIS A O 1
ATOM 1540 N N . LYS A 1 194 ? -11.358 9.914 13.569 1.00 81.50 194 LYS A N 1
ATOM 1541 C CA . LYS A 1 194 ? -11.575 11.330 13.882 1.00 81.50 194 LYS A CA 1
ATOM 1542 C C . LYS A 1 194 ? -12.777 11.530 14.808 1.00 81.50 194 LYS A C 1
ATOM 1544 O O . LYS A 1 194 ? -12.686 12.283 15.769 1.00 81.50 194 LYS A O 1
ATOM 1549 N N . ASN A 1 195 ? -13.873 10.815 14.556 1.00 80.50 195 ASN A N 1
ATOM 1550 C CA . ASN A 1 195 ? -15.101 10.928 15.347 1.00 80.50 195 ASN A CA 1
ATOM 1551 C C . ASN A 1 195 ? -15.000 10.315 16.756 1.00 80.50 195 ASN A C 1
ATOM 1553 O O . ASN A 1 195 ? -15.859 10.587 17.591 1.00 80.50 195 ASN A O 1
ATOM 1557 N N . ASP A 1 196 ? -13.974 9.504 17.029 1.00 81.56 196 ASP A N 1
ATOM 1558 C CA . ASP A 1 196 ? -13.723 8.911 18.349 1.00 81.56 196 ASP A CA 1
ATOM 1559 C C . ASP A 1 196 ? -12.851 9.802 19.245 1.00 81.56 196 ASP A C 1
ATOM 1561 O O . ASP A 1 196 ? -12.693 9.525 20.434 1.00 81.56 196 ASP A O 1
ATOM 1565 N N . MET A 1 197 ? -12.247 10.848 18.681 1.00 71.31 197 MET A N 1
ATOM 1566 C CA . MET A 1 197 ? -11.368 11.743 19.418 1.00 71.31 197 MET A CA 1
ATOM 1567 C C . MET A 1 197 ? -12.206 12.647 20.330 1.00 71.31 197 MET A C 1
ATOM 1569 O O . MET A 1 197 ? -13.013 13.458 19.872 1.00 71.31 197 MET A O 1
ATOM 1573 N N . LEU A 1 198 ? -12.014 12.497 21.643 1.00 60.44 198 LEU A N 1
ATOM 1574 C CA . LEU A 1 198 ? -12.527 13.429 22.642 1.00 60.44 198 LEU A CA 1
ATOM 1575 C C . LEU A 1 198 ? -11.575 14.619 22.693 1.00 60.44 198 LEU A C 1
ATOM 1577 O O . LEU A 1 198 ? -10.467 14.522 23.217 1.00 60.44 198 LEU A O 1
ATOM 1581 N N . PHE A 1 199 ? -11.996 15.727 22.105 1.00 57.09 199 PHE A N 1
ATOM 1582 C CA . PHE A 1 199 ? -11.235 16.961 22.132 1.00 57.09 199 PHE A CA 1
ATOM 1583 C C . PHE A 1 199 ? -11.722 17.821 23.298 1.00 57.09 199 PHE A C 1
ATOM 1585 O O . PHE A 1 199 ? -12.853 18.304 23.284 1.00 57.09 199 PHE A O 1
ATOM 1592 N N . ASP A 1 200 ? -10.886 17.971 24.326 1.00 48.31 200 ASP A N 1
ATOM 1593 C CA . ASP A 1 200 ? -11.124 18.891 25.445 1.00 48.31 200 ASP A CA 1
ATOM 1594 C C . ASP A 1 200 ? -10.712 20.308 25.033 1.00 48.31 200 ASP A C 1
ATOM 1596 O O . ASP A 1 200 ? -9.696 20.855 25.457 1.00 48.31 200 ASP A O 1
ATOM 1600 N N . THR A 1 201 ? -11.448 20.862 24.078 1.00 48.91 201 THR A N 1
ATOM 1601 C CA . THR A 1 201 ? -11.178 22.186 23.525 1.00 48.91 201 THR A CA 1
ATOM 1602 C C . THR A 1 201 ? -12.492 22.946 23.476 1.00 48.91 201 THR A C 1
ATOM 1604 O O . THR A 1 201 ? -13.470 22.440 22.924 1.00 48.91 201 THR A O 1
ATOM 1607 N N . GLY A 1 202 ? -12.532 24.137 24.083 1.00 52.53 202 GLY A N 1
ATOM 1608 C CA . GLY A 1 202 ? -13.717 25.001 24.085 1.00 52.53 202 GLY A CA 1
ATOM 1609 C C . GLY A 1 202 ? -14.274 25.245 22.674 1.00 52.53 202 GLY A C 1
ATOM 1610 O O . GLY A 1 202 ? -13.556 25.100 21.689 1.00 52.53 202 GLY A O 1
ATOM 1611 N N . GLU A 1 203 ? -15.548 25.639 22.588 1.00 51.44 203 GLU A N 1
ATOM 1612 C CA . GLU A 1 203 ? -16.371 25.715 21.359 1.00 51.44 203 GLU A CA 1
ATOM 1613 C C . GLU A 1 203 ? -15.762 26.502 20.168 1.00 51.44 203 GLU A C 1
ATOM 1615 O O . GLU A 1 203 ? -16.229 26.361 19.041 1.00 51.44 203 GLU A O 1
ATOM 1620 N N . ASP A 1 204 ? -14.689 27.271 20.384 1.00 51.25 204 ASP A N 1
ATOM 1621 C CA . ASP A 1 204 ? -14.005 28.109 19.385 1.00 51.25 204 ASP A CA 1
ATOM 1622 C C . ASP A 1 204 ? -12.729 27.492 18.761 1.00 51.25 204 ASP A C 1
ATOM 1624 O O . ASP A 1 204 ? -11.972 28.201 18.090 1.00 51.25 204 ASP A O 1
ATOM 1628 N N . ASP A 1 205 ? -12.437 26.206 18.978 1.00 56.12 205 ASP A N 1
ATOM 1629 C CA . ASP A 1 205 ? -11.239 25.555 18.422 1.00 56.12 205 ASP A CA 1
ATOM 1630 C C . ASP A 1 205 ? -11.485 24.935 17.025 1.00 56.12 205 ASP A C 1
ATOM 1632 O O . ASP A 1 205 ? -12.540 24.354 16.750 1.00 56.12 205 ASP A O 1
ATOM 1636 N N . LEU A 1 206 ? -10.469 25.003 16.152 1.00 53.56 206 LEU A N 1
ATOM 1637 C CA . LEU A 1 206 ? -10.328 24.243 14.897 1.00 53.56 206 LEU A CA 1
ATOM 1638 C C . LEU A 1 206 ? -10.832 22.819 15.030 1.00 53.56 206 LEU A C 1
ATOM 1640 O O . LEU A 1 206 ? -11.488 22.279 14.147 1.00 53.56 206 LEU A O 1
ATOM 1644 N N . VAL A 1 207 ? -10.474 22.230 16.157 1.00 53.88 207 VAL A N 1
ATOM 1645 C CA . VAL A 1 207 ? -10.680 20.845 16.504 1.00 53.88 207 VAL A CA 1
ATOM 1646 C C . VAL A 1 207 ? -12.172 20.520 16.685 1.00 53.88 207 VAL A C 1
ATOM 1648 O O . VAL A 1 207 ? -12.632 19.471 16.227 1.00 53.88 207 VAL A O 1
ATOM 1651 N N . ALA A 1 208 ? -12.958 21.449 17.241 1.00 58.06 208 ALA A N 1
ATOM 1652 C CA . ALA A 1 208 ? -14.410 21.320 17.344 1.00 58.06 208 ALA A CA 1
ATOM 1653 C C . ALA A 1 208 ? -15.078 21.380 15.960 1.00 58.06 208 ALA A C 1
ATOM 1655 O O . ALA A 1 208 ? -15.943 20.564 15.662 1.00 58.06 208 ALA A O 1
ATOM 1656 N N . LYS A 1 209 ? -14.613 22.254 15.058 1.00 59.19 209 LYS A N 1
ATOM 1657 C CA . LYS A 1 209 ? -15.136 22.316 13.679 1.00 59.19 209 LYS A CA 1
ATOM 1658 C C . LYS A 1 209 ? -14.647 21.170 12.790 1.00 59.19 209 LYS A C 1
ATOM 1660 O O . LYS A 1 209 ? -15.343 20.752 11.870 1.00 59.19 209 LYS A O 1
ATOM 1665 N N . PHE A 1 210 ? -13.468 20.620 13.079 1.00 59.47 210 PHE A N 1
ATOM 1666 C CA . PHE A 1 210 ? -12.955 19.409 12.440 1.00 59.47 210 PHE A CA 1
ATOM 1667 C C . PHE A 1 210 ? -13.836 18.197 12.764 1.00 59.47 210 PHE A C 1
ATOM 1669 O O . PHE A 1 210 ? -14.024 17.326 11.914 1.00 59.47 210 PHE A O 1
ATOM 1676 N N . ARG A 1 211 ? -14.421 18.156 13.969 1.00 59.88 211 ARG A N 1
ATOM 1677 C CA . ARG A 1 211 ? -15.415 17.152 14.369 1.00 59.88 211 ARG A CA 1
ATOM 1678 C C . ARG A 1 211 ? -16.695 17.227 13.531 1.00 59.88 211 ARG A C 1
ATOM 1680 O O . ARG A 1 211 ? -17.254 16.179 13.227 1.00 59.88 211 ARG A O 1
ATOM 1687 N N . ASP A 1 212 ? -17.113 18.423 13.121 1.00 63.94 212 ASP A N 1
ATOM 1688 C CA . ASP A 1 212 ? -18.339 18.637 12.335 1.00 63.94 212 ASP A CA 1
ATOM 1689 C C . ASP A 1 212 ? -18.217 18.202 10.867 1.00 63.94 212 ASP A C 1
ATOM 1691 O O . ASP A 1 212 ? -19.218 18.163 10.146 1.00 63.94 212 ASP A O 1
ATOM 1695 N N . THR A 1 213 ? -17.010 17.844 10.412 1.00 66.75 213 THR A N 1
ATOM 1696 C CA . THR A 1 213 ? -16.840 17.260 9.078 1.00 66.75 213 THR A CA 1
ATOM 1697 C C . THR A 1 213 ? -17.535 15.888 9.021 1.00 66.75 213 THR A C 1
ATOM 1699 O O . THR A 1 213 ? -17.343 15.020 9.875 1.00 66.75 213 THR A O 1
ATOM 1702 N N . LYS A 1 214 ? -18.392 15.688 8.024 1.00 72.25 214 LYS A N 1
ATOM 1703 C CA . LYS A 1 214 ? -19.235 14.515 7.786 1.00 72.25 214 LYS A CA 1
ATOM 1704 C C . LYS A 1 214 ? -18.433 13.264 7.460 1.00 72.25 214 LYS A C 1
ATOM 1706 O O . LYS A 1 214 ? -18.843 12.168 7.846 1.00 72.25 214 LYS A O 1
ATOM 1711 N N . VAL A 1 215 ? -17.320 13.399 6.745 1.00 75.19 215 VAL A N 1
ATOM 1712 C CA . VAL A 1 215 ? -16.507 12.257 6.335 1.00 75.19 215 VAL A CA 1
ATOM 1713 C C . VAL A 1 215 ? -15.560 11.878 7.463 1.00 75.19 215 VAL A C 1
ATOM 1715 O O . VAL A 1 215 ? -14.794 12.682 7.994 1.00 75.19 215 VAL A O 1
ATOM 1718 N N . ASP A 1 216 ? -15.654 10.627 7.879 1.00 79.69 216 ASP A N 1
ATOM 1719 C CA . ASP A 1 216 ? -14.821 10.060 8.925 1.00 79.69 216 ASP A CA 1
ATOM 1720 C C . ASP A 1 216 ? -13.397 9.786 8.405 1.00 79.69 216 ASP A C 1
ATOM 1722 O O . ASP A 1 216 ? -13.189 9.650 7.207 1.00 79.69 216 ASP A O 1
ATOM 1726 N N . SER A 1 217 ? -12.391 9.702 9.274 1.00 82.94 217 SER A N 1
ATOM 1727 C CA . SER A 1 217 ? -11.018 9.406 8.840 1.00 82.94 217 SER A CA 1
ATOM 1728 C C . SER A 1 217 ? -10.247 8.654 9.911 1.00 82.94 217 SER A C 1
ATOM 1730 O O . SER A 1 217 ? -10.417 8.907 11.103 1.00 82.94 217 SER A O 1
ATOM 1732 N N . LEU A 1 218 ? -9.408 7.716 9.476 1.00 87.38 218 LEU A N 1
ATOM 1733 C CA . LEU A 1 218 ? -8.521 6.945 10.338 1.00 87.38 218 LEU A CA 1
ATOM 1734 C C . LEU A 1 218 ? -7.435 7.863 10.919 1.00 87.38 218 LEU A C 1
ATOM 1736 O O . LEU A 1 218 ? -6.707 8.505 10.166 1.00 87.38 218 LEU A O 1
ATOM 1740 N N . VAL A 1 219 ? -7.286 7.872 12.246 1.00 85.44 219 VAL A N 1
ATOM 1741 C CA . VAL A 1 219 ? -6.261 8.667 12.946 1.00 85.44 219 VAL A CA 1
ATOM 1742 C C . VAL A 1 219 ? -5.178 7.756 13.514 1.00 85.44 219 VAL A C 1
ATOM 1744 O O . VAL A 1 219 ? -4.006 7.896 13.166 1.00 85.44 219 VAL A O 1
ATOM 1747 N N . PHE A 1 220 ? -5.566 6.781 14.341 1.00 89.25 220 PHE A N 1
ATOM 1748 C CA . PHE A 1 220 ? -4.629 5.848 14.965 1.00 89.25 220 PHE A CA 1
ATOM 1749 C C . PHE A 1 220 ? -5.043 4.407 14.705 1.00 89.25 220 PHE A C 1
ATOM 1751 O O . PHE A 1 220 ? -6.082 3.950 15.189 1.00 89.25 220 PHE A O 1
ATOM 1758 N N . ASN A 1 221 ? -4.196 3.667 13.987 1.00 93.00 221 ASN A N 1
ATOM 1759 C CA . ASN A 1 221 ? -4.371 2.226 13.870 1.00 93.00 221 ASN A CA 1
ATOM 1760 C C . ASN A 1 221 ? -4.294 1.570 15.255 1.00 93.00 221 ASN A C 1
ATOM 1762 O O . ASN A 1 221 ? -3.403 1.898 16.036 1.00 93.00 221 ASN A O 1
ATOM 1766 N N . PHE A 1 222 ? -5.228 0.664 15.559 1.00 95.50 222 PHE A N 1
ATOM 1767 C CA . PHE A 1 222 ? -5.366 0.001 16.868 1.00 95.50 222 PHE A CA 1
ATOM 1768 C C . PHE A 1 222 ? -5.591 0.930 18.077 1.00 95.50 222 PHE A C 1
ATOM 1770 O O . PHE A 1 222 ? -5.502 0.481 19.221 1.00 95.50 222 PHE A O 1
ATOM 1777 N N . GLY A 1 223 ? -5.918 2.211 17.885 1.00 94.31 223 GLY A N 1
ATOM 1778 C CA . GLY A 1 223 ? -6.038 3.148 19.008 1.00 94.31 223 GLY A CA 1
ATOM 1779 C C . GLY A 1 223 ? -7.124 2.781 20.040 1.00 94.31 223 GLY A C 1
ATOM 1780 O O . GLY A 1 223 ? -6.943 3.040 21.228 1.00 94.31 223 GLY A O 1
ATOM 1781 N N . LYS A 1 224 ? -8.204 2.086 19.648 1.00 94.88 224 LYS A N 1
ATOM 1782 C CA . LYS A 1 224 ? -9.255 1.593 20.568 1.00 94.88 224 LYS A CA 1
ATOM 1783 C C . LYS A 1 224 ? -8.887 0.299 21.291 1.00 94.88 224 LYS A C 1
ATOM 1785 O O . LYS A 1 224 ? -9.654 -0.143 22.154 1.00 94.88 224 LYS A O 1
ATOM 1790 N N . ALA A 1 225 ? -7.771 -0.325 20.915 1.00 95.50 225 ALA A N 1
ATOM 1791 C CA . ALA A 1 225 ? -7.250 -1.543 21.527 1.00 95.50 225 ALA A CA 1
ATOM 1792 C C . ALA A 1 225 ? -6.319 -1.267 22.719 1.00 95.50 225 ALA A C 1
ATOM 1794 O O . ALA A 1 225 ? -5.921 -2.203 23.409 1.00 95.50 225 ALA A O 1
ATOM 1795 N N . VAL A 1 226 ? -5.990 -0.000 23.000 1.00 94.31 226 VAL A N 1
ATOM 1796 C CA . VAL A 1 226 ? -5.207 0.376 24.185 1.00 94.31 226 VAL A CA 1
ATOM 1797 C C . VAL A 1 226 ? -5.916 -0.119 25.452 1.00 94.31 226 VAL A C 1
ATOM 1799 O O . VAL A 1 226 ? -7.087 0.180 25.678 1.00 94.31 226 VAL A O 1
ATOM 1802 N N . GLY A 1 227 ? -5.203 -0.898 26.270 1.00 94.50 227 GLY A N 1
ATOM 1803 C CA . GLY A 1 227 ? -5.737 -1.488 27.504 1.00 94.50 227 GLY A CA 1
ATOM 1804 C C . GLY A 1 227 ? -6.649 -2.705 27.305 1.00 94.50 227 GLY A C 1
ATOM 1805 O O . GLY A 1 227 ? -7.280 -3.135 28.266 1.00 94.50 227 GLY A O 1
ATOM 1806 N N . LYS A 1 228 ? -6.722 -3.260 26.089 1.00 95.94 228 LYS A N 1
ATOM 1807 C CA . LYS A 1 228 ? -7.526 -4.442 25.748 1.00 95.94 228 LYS A CA 1
ATOM 1808 C C . LYS A 1 228 ? -6.657 -5.582 25.223 1.00 95.94 228 LYS A C 1
ATOM 1810 O O . LYS A 1 228 ? -5.465 -5.427 24.962 1.00 95.94 228 LYS A O 1
ATOM 1815 N N . THR A 1 229 ? -7.274 -6.740 25.063 1.00 95.38 229 THR A N 1
ATOM 1816 C CA . THR A 1 229 ? -6.684 -7.976 24.555 1.00 95.38 229 THR A CA 1
ATOM 1817 C C . THR A 1 229 ? -7.334 -8.385 23.235 1.00 95.38 229 THR A C 1
ATOM 1819 O O . THR A 1 229 ? -8.396 -7.889 22.865 1.00 95.38 229 THR A O 1
ATOM 1822 N N . ALA A 1 230 ? -6.718 -9.323 22.510 1.00 93.62 230 ALA A N 1
ATOM 1823 C CA . ALA A 1 230 ? -7.299 -9.853 21.275 1.00 93.62 230 ALA A CA 1
A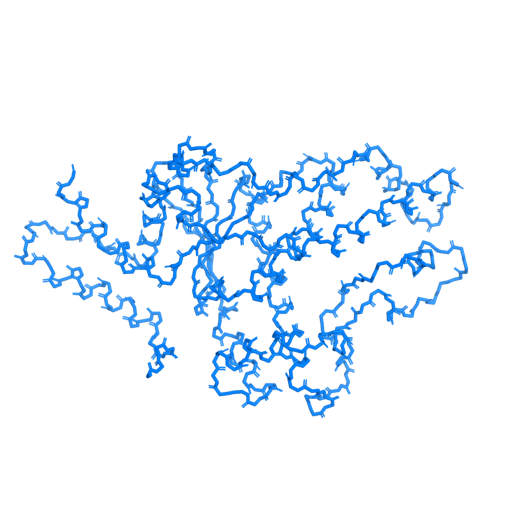TOM 1824 C C . ALA A 1 230 ? -8.679 -10.509 21.495 1.00 93.62 230 ALA A C 1
ATOM 1826 O O . ALA A 1 230 ? -9.505 -10.484 20.593 1.00 93.62 230 ALA A O 1
ATOM 1827 N N . GLY A 1 231 ? -8.950 -11.046 22.693 1.00 95.00 231 GLY A N 1
ATOM 1828 C CA . GLY A 1 231 ? -10.244 -11.650 23.029 1.00 95.00 231 GLY A CA 1
ATOM 1829 C C . GLY A 1 231 ? -11.397 -10.648 23.150 1.00 95.00 231 GLY A C 1
ATOM 1830 O O . GLY A 1 231 ? -12.551 -11.063 23.156 1.00 95.00 231 GLY A O 1
ATOM 1831 N N . ASP A 1 232 ? -11.102 -9.347 23.215 1.00 96.62 232 ASP A N 1
ATOM 1832 C CA . ASP A 1 232 ? -12.111 -8.284 23.293 1.00 96.62 232 ASP A CA 1
ATOM 1833 C C . ASP A 1 232 ? -12.668 -7.882 21.915 1.00 96.62 232 ASP A C 1
ATOM 1835 O O . ASP A 1 232 ? -13.519 -6.993 21.823 1.00 96.62 232 ASP A O 1
ATOM 1839 N N . PHE A 1 233 ? -12.174 -8.497 20.836 1.00 97.56 233 PHE A N 1
ATOM 1840 C CA . PHE A 1 233 ? -12.499 -8.129 19.463 1.00 97.56 233 PHE A CA 1
ATOM 1841 C C . PHE A 1 233 ? -12.773 -9.348 18.589 1.00 97.56 233 PHE A C 1
ATOM 1843 O O . PHE A 1 233 ? -12.218 -10.426 18.792 1.00 97.56 233 PHE A O 1
ATOM 1850 N N . GLU A 1 234 ? -13.574 -9.142 17.545 1.00 98.19 234 GLU A N 1
ATOM 1851 C CA . GLU A 1 234 ? -13.749 -10.153 16.512 1.00 98.19 234 GLU A CA 1
ATOM 1852 C C . GLU A 1 234 ? -12.438 -10.341 15.728 1.00 98.19 234 GLU A C 1
ATOM 1854 O O . GLU A 1 234 ? -11.844 -9.356 15.266 1.00 98.19 234 GLU A O 1
ATOM 1859 N N . PRO A 1 235 ? -11.991 -11.588 15.494 1.00 98.38 235 PRO A N 1
ATOM 1860 C CA . PRO A 1 235 ? -10.774 -11.864 14.734 1.00 98.38 235 PRO A CA 1
ATOM 1861 C C . PRO A 1 235 ? -10.742 -11.214 13.341 1.00 98.38 235 PRO A C 1
ATOM 1863 O O . PRO A 1 235 ? -9.683 -10.794 12.872 1.00 98.38 235 PRO A O 1
ATOM 1866 N N . ALA A 1 236 ? -11.898 -11.091 12.682 1.00 98.50 236 ALA A N 1
ATOM 1867 C CA . ALA A 1 236 ? -12.010 -10.408 11.395 1.00 98.50 236 ALA A CA 1
ATOM 1868 C C . ALA A 1 236 ? -11.705 -8.905 11.507 1.00 98.50 236 ALA A C 1
ATOM 1870 O O . ALA A 1 236 ? -10.981 -8.359 10.671 1.00 98.50 236 ALA A O 1
ATOM 1871 N N . ASP A 1 237 ? -12.191 -8.241 12.558 1.00 98.50 237 ASP A N 1
ATOM 1872 C CA . ASP A 1 237 ? -11.945 -6.815 12.792 1.00 98.50 237 ASP A CA 1
ATOM 1873 C C . ASP A 1 237 ? -10.456 -6.561 13.068 1.00 98.50 237 ASP A C 1
ATOM 1875 O O . ASP A 1 237 ? -9.878 -5.622 12.512 1.00 98.50 237 ASP A O 1
ATOM 1879 N N . ILE A 1 238 ? -9.814 -7.449 13.841 1.00 98.56 238 ILE A N 1
ATOM 1880 C CA . ILE A 1 238 ? -8.360 -7.443 14.062 1.00 98.56 238 ILE A CA 1
ATOM 1881 C C . ILE A 1 238 ? -7.613 -7.561 12.731 1.00 98.56 238 ILE A C 1
ATOM 1883 O O . ILE A 1 238 ? -6.717 -6.761 12.458 1.00 98.56 238 ILE A O 1
ATOM 1887 N N . ALA A 1 239 ? -7.972 -8.539 11.893 1.00 98.44 239 ALA A N 1
ATOM 1888 C CA . ALA A 1 239 ? -7.334 -8.749 10.594 1.00 98.44 239 ALA A CA 1
ATOM 1889 C C . ALA A 1 239 ? -7.467 -7.512 9.688 1.00 98.44 239 ALA A C 1
ATOM 1891 O O . ALA A 1 239 ? -6.504 -7.117 9.029 1.00 98.44 239 ALA A O 1
ATOM 1892 N N . SER A 1 240 ? -8.642 -6.874 9.691 1.00 98.25 240 SER A N 1
ATOM 1893 C CA . SER A 1 240 ? -8.930 -5.673 8.900 1.00 98.25 240 SER A CA 1
ATOM 1894 C C . SER A 1 240 ? -8.092 -4.473 9.357 1.00 98.25 240 SER A C 1
ATOM 1896 O O . SER A 1 240 ? -7.438 -3.822 8.537 1.00 98.25 240 SER A O 1
ATOM 1898 N N . ALA A 1 241 ? -8.028 -4.222 10.670 1.00 97.88 241 ALA A N 1
ATOM 1899 C CA . ALA A 1 241 ? -7.198 -3.162 11.250 1.00 97.88 241 ALA A CA 1
ATOM 1900 C C . ALA A 1 241 ? -5.699 -3.411 11.026 1.00 97.88 241 ALA A C 1
ATOM 1902 O O . ALA A 1 241 ? -4.959 -2.496 10.653 1.00 97.88 241 ALA A O 1
ATOM 1903 N N . LEU A 1 242 ? -5.251 -4.664 11.175 1.00 98.12 242 LEU A N 1
ATOM 1904 C CA . LEU A 1 242 ? -3.866 -5.061 10.920 1.00 98.12 242 LEU A CA 1
ATOM 1905 C C . LEU A 1 242 ? -3.474 -4.819 9.465 1.00 98.12 242 LEU A C 1
ATOM 1907 O O . LEU A 1 242 ? -2.410 -4.257 9.213 1.00 98.12 242 LEU A O 1
ATOM 1911 N N . LEU A 1 243 ? -4.328 -5.202 8.512 1.00 98.00 243 LEU A N 1
ATOM 1912 C CA . LEU A 1 243 ? -4.062 -4.991 7.091 1.00 98.00 243 LEU A CA 1
ATOM 1913 C C . LEU A 1 243 ? -3.915 -3.501 6.774 1.00 98.00 243 LEU A C 1
ATOM 1915 O O . LEU A 1 243 ? -2.971 -3.111 6.088 1.00 98.00 243 LEU A O 1
ATOM 1919 N N . ARG A 1 244 ? -4.818 -2.669 7.299 1.00 96.31 244 ARG A N 1
ATOM 1920 C CA . ARG A 1 244 ? -4.814 -1.218 7.076 1.00 96.31 244 ARG A CA 1
ATOM 1921 C C . ARG A 1 244 ? -3.573 -0.550 7.642 1.00 96.31 244 ARG A C 1
ATOM 1923 O O . ARG A 1 244 ? -2.901 0.165 6.904 1.00 96.31 244 ARG A O 1
ATOM 1930 N N . GLY A 1 245 ? -3.220 -0.833 8.894 1.00 95.56 245 GLY A N 1
ATOM 1931 C CA . GLY A 1 245 ? -2.002 -0.292 9.502 1.00 95.56 245 GLY A CA 1
ATOM 1932 C C . GLY A 1 245 ? -0.734 -0.755 8.782 1.00 95.56 245 GLY A C 1
ATOM 1933 O O . GLY A 1 245 ? 0.155 0.048 8.505 1.00 95.56 245 GLY A O 1
ATOM 1934 N N . PHE A 1 246 ? -0.678 -2.037 8.408 1.00 95.88 246 PHE A N 1
ATOM 1935 C CA . PHE A 1 246 ? 0.453 -2.602 7.679 1.00 95.88 246 PHE A CA 1
ATOM 1936 C C . PHE A 1 246 ? 0.641 -1.946 6.306 1.00 95.88 246 PHE A C 1
ATOM 1938 O O . PHE A 1 246 ? 1.736 -1.493 5.982 1.00 95.88 246 PHE A O 1
ATOM 1945 N N . VAL A 1 247 ? -0.425 -1.854 5.508 1.00 95.94 247 VAL A N 1
ATOM 1946 C CA . VAL A 1 247 ? -0.381 -1.229 4.179 1.00 95.94 247 VAL A CA 1
ATOM 1947 C C . VAL A 1 247 ? -0.089 0.268 4.273 1.00 95.94 247 VAL A C 1
ATOM 1949 O O . VAL A 1 247 ? 0.681 0.773 3.456 1.00 95.94 247 VAL A O 1
ATOM 1952 N N . LYS A 1 248 ? -0.639 0.970 5.272 1.00 92.75 248 LYS A N 1
ATOM 1953 C CA . LYS A 1 248 ? -0.381 2.400 5.502 1.00 92.75 248 LYS A CA 1
ATOM 1954 C C . LYS A 1 248 ? 1.108 2.681 5.686 1.00 92.75 248 LYS A C 1
ATOM 1956 O O . LYS A 1 248 ? 1.643 3.531 4.980 1.00 92.75 248 LYS A O 1
ATOM 1961 N N . GLU A 1 249 ? 1.799 1.912 6.531 1.00 92.75 249 GLU A N 1
ATOM 1962 C CA . GLU A 1 249 ? 3.252 2.066 6.718 1.00 92.75 249 GLU A CA 1
ATOM 1963 C C . GLU A 1 249 ? 4.024 1.836 5.408 1.00 92.75 249 GLU A C 1
ATOM 1965 O O . GLU A 1 249 ? 4.941 2.592 5.084 1.00 92.75 249 GLU A O 1
ATOM 1970 N N . LYS A 1 250 ? 3.620 0.852 4.591 1.00 93.19 250 LYS A N 1
ATOM 1971 C CA . LYS A 1 250 ? 4.252 0.609 3.280 1.00 93.19 250 LYS A CA 1
ATOM 1972 C C . LYS A 1 250 ? 4.022 1.727 2.287 1.00 93.19 250 LYS A C 1
ATOM 1974 O O . LYS A 1 250 ? 4.956 2.112 1.585 1.00 93.19 250 LYS A O 1
ATOM 1979 N N . ALA A 1 251 ? 2.792 2.217 2.207 1.00 92.00 251 ALA A N 1
ATOM 1980 C CA . ALA A 1 251 ? 2.430 3.306 1.318 1.00 92.00 251 ALA A CA 1
ATOM 1981 C C . ALA A 1 251 ? 3.233 4.567 1.660 1.00 92.00 251 ALA A C 1
ATOM 1983 O O . ALA A 1 251 ? 3.872 5.148 0.782 1.00 92.00 251 ALA A O 1
ATOM 1984 N N . GLU A 1 252 ? 3.290 4.925 2.944 1.00 89.38 252 GLU A N 1
ATOM 1985 C CA . GLU A 1 252 ? 4.058 6.071 3.437 1.00 89.38 252 GLU A CA 1
ATOM 1986 C C . GLU A 1 252 ? 5.556 5.923 3.153 1.00 89.38 252 GLU A C 1
ATOM 1988 O O . GLU A 1 252 ? 6.178 6.866 2.655 1.00 89.38 252 GLU A O 1
ATOM 1993 N N . ARG A 1 253 ? 6.128 4.732 3.379 1.00 91.69 253 ARG A N 1
ATOM 1994 C CA . ARG A 1 253 ? 7.534 4.450 3.058 1.00 91.69 253 ARG A CA 1
ATOM 1995 C C . ARG A 1 253 ? 7.819 4.601 1.565 1.00 91.69 253 ARG A C 1
ATOM 1997 O O . ARG A 1 253 ? 8.780 5.271 1.197 1.00 91.69 253 ARG A O 1
ATOM 2004 N N . CYS A 1 254 ? 6.991 4.010 0.703 1.00 93.19 254 CYS A N 1
ATOM 2005 C CA . CYS A 1 254 ? 7.123 4.131 -0.750 1.00 93.19 254 CYS A CA 1
ATOM 2006 C C . CYS A 1 254 ? 7.033 5.582 -1.214 1.00 93.19 254 CYS A C 1
ATOM 2008 O O . CYS A 1 254 ? 7.852 6.010 -2.021 1.00 93.19 254 CYS A O 1
ATOM 2010 N N . ARG A 1 255 ? 6.072 6.344 -0.684 1.00 89.38 255 ARG A N 1
ATOM 2011 C CA . ARG A 1 255 ? 5.905 7.760 -1.013 1.00 89.38 255 ARG A CA 1
ATOM 2012 C C . ARG A 1 255 ? 7.126 8.576 -0.596 1.00 89.38 255 ARG A C 1
ATOM 2014 O O . ARG A 1 255 ? 7.597 9.395 -1.381 1.00 89.38 255 ARG A O 1
ATOM 2021 N N . LEU A 1 256 ? 7.646 8.352 0.613 1.00 89.69 256 LEU A N 1
ATOM 2022 C CA . LEU A 1 256 ? 8.840 9.037 1.105 1.00 89.69 256 LEU A CA 1
ATOM 2023 C C . LEU A 1 256 ? 10.045 8.747 0.207 1.00 89.69 256 LEU A C 1
ATOM 2025 O O . LEU A 1 256 ? 10.698 9.676 -0.250 1.00 89.69 256 LEU A O 1
ATOM 2029 N N . VAL A 1 257 ? 10.298 7.472 -0.090 1.00 91.62 257 VAL A N 1
ATOM 2030 C CA . VAL A 1 257 ? 11.376 7.046 -0.992 1.00 91.62 257 VAL A CA 1
ATOM 2031 C C . VAL A 1 257 ? 11.221 7.674 -2.375 1.00 91.62 257 VAL A C 1
ATOM 2033 O O . VAL A 1 257 ? 12.178 8.223 -2.909 1.00 91.62 257 VAL A O 1
ATOM 2036 N N . ALA A 1 258 ? 10.020 7.627 -2.948 1.00 91.19 258 ALA A N 1
ATOM 2037 C CA . ALA A 1 258 ? 9.771 8.203 -4.259 1.00 91.19 258 ALA A CA 1
ATOM 2038 C C . ALA A 1 258 ? 9.982 9.723 -4.266 1.00 91.19 258 ALA A C 1
ATOM 2040 O O . ALA A 1 258 ? 10.571 10.240 -5.207 1.00 91.19 258 ALA A O 1
ATOM 2041 N N . SER A 1 259 ? 9.605 10.415 -3.187 1.00 87.88 259 SER A N 1
ATOM 2042 C CA . SER A 1 259 ? 9.854 11.854 -3.028 1.00 87.88 259 SER A CA 1
ATOM 2043 C C . SER A 1 259 ? 11.348 12.166 -2.883 1.00 87.88 259 SER A C 1
ATOM 2045 O O . SER A 1 259 ? 11.825 13.131 -3.460 1.00 87.88 259 SER A O 1
ATOM 2047 N N . LEU A 1 260 ? 12.102 11.352 -2.134 1.00 89.62 260 LEU A N 1
ATOM 2048 C CA . LEU A 1 260 ? 13.546 11.540 -1.922 1.00 89.62 260 LEU A CA 1
ATOM 2049 C C . LEU A 1 260 ? 14.374 11.374 -3.203 1.00 89.62 260 LEU A C 1
ATOM 2051 O O . LEU A 1 260 ? 15.472 11.916 -3.294 1.00 89.62 260 LEU A O 1
ATOM 2055 N N . HIS A 1 261 ? 13.865 10.598 -4.156 1.00 90.88 261 HIS A N 1
ATOM 2056 C CA . HIS A 1 261 ? 14.536 10.282 -5.414 1.00 90.88 261 HIS A CA 1
ATOM 2057 C C . HIS A 1 261 ? 13.839 10.897 -6.639 1.00 90.88 261 HIS A C 1
ATOM 2059 O O . HIS A 1 261 ? 14.139 10.497 -7.762 1.00 90.88 261 HIS A O 1
ATOM 2065 N N . ASP A 1 262 ? 12.896 11.826 -6.435 1.00 89.38 262 ASP A N 1
ATOM 2066 C CA . ASP A 1 262 ? 12.122 12.495 -7.492 1.00 89.38 262 ASP A CA 1
ATOM 2067 C C . ASP A 1 262 ? 11.462 11.525 -8.499 1.00 89.38 262 ASP A C 1
ATOM 2069 O O . ASP A 1 262 ? 11.374 11.777 -9.704 1.00 89.38 262 ASP A O 1
ATOM 2073 N N . LEU A 1 263 ? 10.984 10.378 -8.007 1.00 92.00 263 LEU A N 1
ATOM 2074 C CA . LEU A 1 263 ? 10.392 9.325 -8.829 1.00 92.00 263 LEU A CA 1
ATOM 2075 C C . LEU A 1 263 ? 8.927 9.638 -9.133 1.00 92.00 263 LEU A C 1
ATOM 2077 O O . LEU A 1 263 ? 8.103 9.818 -8.234 1.00 92.00 263 LEU A O 1
ATOM 2081 N N . LYS A 1 264 ? 8.571 9.622 -10.419 1.00 88.31 264 LYS A N 1
ATOM 2082 C CA . LYS A 1 264 ? 7.201 9.902 -10.882 1.00 88.31 264 LYS A CA 1
ATOM 2083 C C . LYS A 1 264 ? 6.256 8.708 -10.749 1.00 88.31 264 LYS A C 1
ATOM 2085 O O . LYS A 1 264 ? 5.043 8.902 -10.723 1.00 88.31 264 LYS A O 1
ATOM 2090 N N . SER A 1 265 ? 6.802 7.496 -10.664 1.00 91.81 265 SER A N 1
ATOM 2091 C CA . SER A 1 265 ? 6.034 6.255 -10.782 1.00 91.81 265 SER A CA 1
ATOM 2092 C C . SER A 1 265 ? 6.471 5.220 -9.750 1.00 91.81 265 SER A C 1
ATOM 2094 O O . SER A 1 265 ? 7.666 4.995 -9.546 1.00 91.81 265 SER A O 1
ATOM 2096 N N . ILE A 1 266 ? 5.495 4.563 -9.127 1.00 95.44 266 ILE A N 1
ATOM 2097 C CA . ILE A 1 266 ? 5.665 3.464 -8.175 1.00 95.44 266 ILE A CA 1
ATOM 2098 C C . ILE A 1 266 ? 4.901 2.245 -8.698 1.00 95.44 266 ILE A C 1
ATOM 2100 O O . ILE A 1 266 ? 3.699 2.308 -8.930 1.00 95.44 266 ILE A O 1
ATOM 2104 N N . PHE A 1 267 ? 5.571 1.109 -8.833 1.00 95.94 267 PHE A N 1
ATOM 2105 C CA . PHE A 1 267 ? 4.963 -0.153 -9.236 1.00 95.94 267 PHE A CA 1
ATOM 2106 C C . PHE A 1 267 ? 5.043 -1.154 -8.094 1.00 95.94 267 PHE A C 1
ATOM 2108 O O . PHE A 1 267 ? 6.120 -1.612 -7.716 1.00 95.94 267 PHE A O 1
ATOM 2115 N N . PHE A 1 268 ? 3.888 -1.515 -7.551 1.00 96.12 268 PHE A N 1
ATOM 2116 C CA . PHE A 1 268 ? 3.761 -2.558 -6.549 1.00 96.12 268 PHE A CA 1
ATOM 2117 C C . PHE A 1 268 ? 3.744 -3.929 -7.220 1.00 96.12 268 PHE A C 1
ATOM 2119 O O . PHE A 1 268 ? 2.869 -4.229 -8.032 1.00 96.12 268 PHE A O 1
ATOM 2126 N N . VAL A 1 269 ? 4.699 -4.780 -6.859 1.00 95.12 269 VAL A N 1
ATOM 2127 C CA . VAL A 1 269 ? 4.869 -6.132 -7.402 1.00 95.12 269 VAL A CA 1
ATOM 2128 C C . VAL A 1 269 ? 4.946 -7.147 -6.264 1.00 95.12 269 VAL A C 1
ATOM 2130 O O . VAL A 1 269 ? 5.393 -6.819 -5.172 1.00 95.12 269 VAL A O 1
ATOM 2133 N N . GLY A 1 270 ? 4.531 -8.390 -6.498 1.00 91.81 270 GLY A N 1
ATOM 2134 C CA . GLY A 1 270 ? 4.644 -9.489 -5.531 1.00 91.81 270 GLY A CA 1
ATOM 2135 C C . GLY A 1 270 ? 3.297 -10.095 -5.146 1.00 91.81 270 GLY A C 1
ATOM 2136 O O . GLY A 1 270 ? 2.242 -9.605 -5.537 1.00 91.81 270 GLY A O 1
ATOM 2137 N N . SER A 1 271 ? 3.326 -11.201 -4.399 1.00 90.50 271 SER A N 1
ATOM 2138 C CA . SER A 1 271 ? 2.116 -11.978 -4.100 1.00 90.50 271 SER A CA 1
ATOM 2139 C C . SER A 1 271 ? 1.117 -11.236 -3.213 1.00 90.50 271 SER A C 1
ATOM 2141 O O . SER A 1 271 ? -0.082 -11.441 -3.359 1.00 90.50 271 SER A O 1
ATOM 2143 N N . PHE A 1 272 ? 1.587 -10.350 -2.332 1.00 92.31 272 PHE A N 1
ATOM 2144 C CA . PHE A 1 272 ? 0.726 -9.631 -1.392 1.00 92.31 272 PHE A CA 1
ATOM 2145 C C . PHE A 1 272 ? -0.299 -8.737 -2.114 1.00 92.31 272 PHE A C 1
ATOM 2147 O O . PHE A 1 272 ? -1.473 -8.711 -1.757 1.00 92.31 272 PHE A O 1
ATOM 2154 N N . VAL A 1 273 ? 0.112 -8.062 -3.193 1.00 93.50 273 VAL A N 1
ATOM 2155 C CA . VAL A 1 273 ? -0.748 -7.134 -3.954 1.00 93.50 273 VAL A CA 1
ATOM 2156 C C . VAL A 1 273 ? -1.627 -7.821 -5.008 1.00 93.50 273 VAL A C 1
ATOM 2158 O O . VAL A 1 273 ? -2.430 -7.162 -5.674 1.00 93.50 273 VAL A O 1
ATOM 2161 N N . ASN A 1 274 ? -1.552 -9.152 -5.130 1.00 91.75 274 ASN A N 1
ATOM 2162 C CA . ASN A 1 274 ? -2.477 -9.926 -5.965 1.00 91.75 274 ASN A CA 1
ATOM 2163 C C . ASN A 1 274 ? -3.901 -9.945 -5.381 1.00 91.75 274 ASN A C 1
ATOM 2165 O O . ASN A 1 274 ? -4.869 -10.120 -6.127 1.00 91.75 274 ASN A O 1
ATOM 2169 N N . HIS A 1 275 ? -4.052 -9.714 -4.076 1.00 93.88 275 HIS A N 1
ATOM 2170 C CA . HIS A 1 275 ? -5.349 -9.681 -3.407 1.00 93.88 275 HIS A CA 1
ATOM 2171 C C . HIS A 1 275 ? -6.044 -8.330 -3.609 1.00 93.88 275 HIS A C 1
ATOM 2173 O O . HIS A 1 275 ? -5.460 -7.272 -3.384 1.00 93.88 275 HIS A O 1
ATOM 2179 N N . GLU A 1 276 ? -7.313 -8.356 -4.0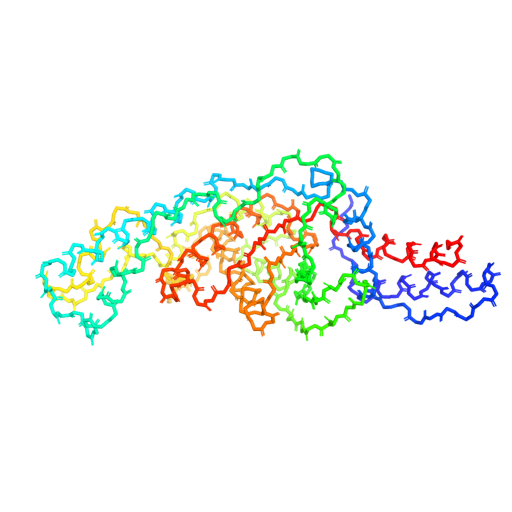24 1.00 94.75 276 GLU A N 1
ATOM 2180 C CA . GLU A 1 276 ? -8.072 -7.136 -4.329 1.00 94.75 276 GLU A CA 1
ATOM 2181 C C . GLU A 1 276 ? -8.206 -6.212 -3.118 1.00 94.75 276 GLU A C 1
ATOM 2183 O O . GLU A 1 276 ? -7.943 -5.020 -3.244 1.00 94.75 276 GLU A O 1
ATOM 2188 N N . ILE A 1 277 ? -8.519 -6.758 -1.937 1.00 96.44 277 ILE A N 1
ATOM 2189 C CA . ILE A 1 277 ? -8.620 -5.970 -0.702 1.00 96.44 277 ILE A CA 1
ATOM 2190 C C . ILE A 1 277 ? -7.318 -5.225 -0.386 1.00 96.44 277 ILE A C 1
ATOM 2192 O O . ILE A 1 277 ? -7.354 -4.065 0.008 1.00 96.44 277 ILE A O 1
ATOM 2196 N N . VAL A 1 278 ? -6.160 -5.846 -0.631 1.00 96.31 278 VAL A N 1
ATOM 2197 C CA . VAL A 1 278 ? -4.854 -5.208 -0.427 1.00 96.31 278 VAL A CA 1
ATOM 2198 C C . VAL A 1 278 ? -4.697 -4.014 -1.366 1.00 96.31 278 VAL A C 1
ATOM 2200 O O . VAL A 1 278 ? -4.295 -2.941 -0.922 1.00 96.31 278 VAL A O 1
ATOM 2203 N N . ARG A 1 279 ? -5.057 -4.168 -2.648 1.00 96.44 279 ARG A N 1
ATOM 2204 C CA . ARG A 1 279 ? -5.026 -3.058 -3.613 1.00 96.44 279 ARG A CA 1
ATOM 2205 C C . ARG A 1 279 ? -5.992 -1.942 -3.229 1.00 96.44 279 ARG A C 1
ATOM 2207 O O . ARG A 1 279 ? -5.601 -0.785 -3.314 1.00 96.44 279 ARG A O 1
ATOM 2214 N N . LYS A 1 280 ? -7.201 -2.269 -2.752 1.00 95.75 280 LYS A N 1
ATOM 2215 C CA . LYS A 1 280 ? -8.165 -1.273 -2.250 1.00 95.75 280 LYS A CA 1
ATOM 2216 C C . LYS A 1 280 ? -7.579 -0.462 -1.101 1.00 95.75 280 LYS A C 1
ATOM 2218 O O . LYS A 1 280 ? -7.574 0.759 -1.167 1.00 95.75 280 LYS A O 1
ATOM 2223 N N . VAL A 1 281 ? -6.999 -1.128 -0.103 1.00 96.00 281 VAL A N 1
ATOM 2224 C CA . VAL A 1 281 ? -6.378 -0.446 1.040 1.00 96.00 281 VAL A CA 1
ATOM 2225 C C . VAL A 1 281 ? -5.181 0.401 0.597 1.00 96.00 281 VAL A C 1
ATOM 2227 O O . VAL A 1 281 ? -5.061 1.541 1.034 1.00 96.00 281 VAL A O 1
ATOM 2230 N N . TYR A 1 282 ? -4.318 -0.091 -0.300 1.00 95.62 282 TYR A N 1
ATOM 2231 C CA . TYR A 1 282 ? -3.239 0.734 -0.859 1.00 95.62 282 TYR A CA 1
ATOM 2232 C C . TYR A 1 282 ? -3.789 1.976 -1.549 1.00 95.62 282 TYR A C 1
ATOM 2234 O O . TYR A 1 282 ? -3.272 3.070 -1.333 1.00 95.62 282 TYR A O 1
ATOM 2242 N N . THR A 1 283 ? -4.840 1.809 -2.349 1.00 93.19 283 THR A N 1
ATOM 2243 C CA . THR A 1 283 ? -5.491 2.913 -3.040 1.00 93.19 283 THR A CA 1
ATOM 2244 C C . THR A 1 283 ? -6.054 3.940 -2.068 1.00 93.19 283 THR A C 1
ATOM 2246 O O . THR A 1 283 ? -5.769 5.122 -2.232 1.00 93.19 283 THR A O 1
ATOM 2249 N N . GLU A 1 284 ? -6.757 3.516 -1.018 1.00 91.31 284 GLU A N 1
ATOM 2250 C CA . GLU A 1 284 ? -7.239 4.426 0.026 1.00 91.31 284 GLU A CA 1
ATOM 2251 C C . GLU A 1 284 ? -6.084 5.237 0.646 1.00 91.31 284 GLU A C 1
ATOM 2253 O O . GLU A 1 284 ? -6.154 6.466 0.730 1.00 91.31 284 GLU A O 1
ATOM 2258 N N . MET A 1 285 ? -4.996 4.561 1.040 1.00 90.94 285 MET A N 1
ATOM 2259 C CA . MET A 1 285 ? -3.860 5.188 1.731 1.00 90.94 285 MET A CA 1
ATOM 2260 C C . MET A 1 285 ? -3.064 6.139 0.830 1.00 90.94 285 MET A C 1
ATOM 2262 O O . MET A 1 285 ? -2.671 7.225 1.270 1.00 90.94 285 MET A O 1
ATOM 2266 N N . PHE A 1 286 ? -2.821 5.756 -0.427 1.00 88.94 286 PHE A N 1
ATOM 2267 C CA . PHE A 1 286 ? -2.104 6.601 -1.382 1.00 88.94 286 PHE A CA 1
ATOM 2268 C C . PHE A 1 286 ? -2.925 7.806 -1.801 1.00 88.94 286 PHE A C 1
ATOM 2270 O O . PHE A 1 286 ? -2.372 8.898 -1.865 1.00 88.94 286 PHE A O 1
ATOM 2277 N N . THR A 1 287 ? -4.223 7.638 -2.053 1.00 85.75 287 THR A N 1
ATOM 2278 C CA . THR A 1 287 ? -5.098 8.753 -2.426 1.00 85.75 287 THR A CA 1
ATOM 2279 C C . THR A 1 287 ? -5.133 9.800 -1.318 1.00 85.75 287 THR A C 1
ATOM 2281 O O . THR A 1 287 ? -4.885 10.974 -1.586 1.00 85.75 287 THR A O 1
ATOM 2284 N N . PHE A 1 288 ? -5.331 9.372 -0.067 1.00 83.19 288 PHE A N 1
ATOM 2285 C CA . PHE A 1 288 ? -5.276 10.270 1.085 1.00 83.19 288 PHE A CA 1
ATOM 2286 C C . PHE A 1 288 ? -3.923 10.990 1.189 1.00 83.19 288 PHE A C 1
ATOM 2288 O O . PHE A 1 288 ? -3.863 12.213 1.291 1.00 83.19 288 PHE A O 1
ATOM 2295 N N . SER A 1 289 ? -2.823 10.234 1.126 1.00 82.75 289 SER A N 1
ATOM 2296 C CA . SER A 1 289 ? -1.473 10.781 1.303 1.00 82.75 289 SER A CA 1
ATOM 2297 C C . SER A 1 289 ? -1.071 11.737 0.182 1.00 82.75 289 SER A C 1
ATOM 2299 O O . SER A 1 289 ? -0.490 12.784 0.451 1.00 82.75 289 SER A O 1
ATOM 2301 N N . ASN A 1 290 ? -1.369 11.389 -1.070 1.00 81.69 290 ASN A N 1
ATOM 2302 C CA . ASN A 1 290 ? -1.058 12.212 -2.232 1.00 81.69 290 ASN A CA 1
ATOM 2303 C C . ASN A 1 290 ? -1.852 13.516 -2.200 1.00 81.69 290 ASN A C 1
ATOM 2305 O O . ASN A 1 290 ? -1.258 14.573 -2.394 1.00 81.69 290 ASN A O 1
ATOM 2309 N N . TYR A 1 291 ? -3.148 13.461 -1.879 1.00 77.12 291 TYR A N 1
ATOM 2310 C CA . TYR A 1 291 ? -3.941 14.673 -1.690 1.00 77.12 291 TYR A CA 1
ATOM 2311 C C . TYR A 1 291 ? -3.356 15.548 -0.580 1.00 77.12 291 TYR A C 1
ATOM 2313 O O . TYR A 1 291 ? -3.127 16.738 -0.780 1.00 77.12 291 TYR A O 1
ATOM 2321 N N . PHE A 1 292 ? -3.096 14.962 0.592 1.00 73.88 292 PHE A N 1
ATOM 2322 C CA . PHE A 1 292 ? -2.598 15.710 1.743 1.00 73.88 292 PHE A CA 1
ATOM 2323 C C . PHE A 1 292 ? -1.259 16.394 1.438 1.00 73.88 292 PHE A C 1
ATOM 2325 O O . PHE A 1 292 ? -1.071 17.565 1.758 1.00 73.88 292 PHE A O 1
ATOM 2332 N N . ILE A 1 293 ? -0.342 15.693 0.768 1.00 72.81 293 ILE A N 1
ATOM 2333 C CA . ILE A 1 293 ? 0.945 16.256 0.352 1.00 72.81 293 ILE A CA 1
ATOM 2334 C C . ILE A 1 293 ? 0.770 17.350 -0.701 1.00 72.81 293 ILE A C 1
ATOM 2336 O O . ILE A 1 293 ? 1.432 18.381 -0.580 1.00 72.81 293 ILE A O 1
ATOM 2340 N N . ASP A 1 294 ? -0.115 17.173 -1.688 1.00 72.44 294 ASP A N 1
ATOM 2341 C CA . ASP A 1 294 ? -0.405 18.223 -2.676 1.00 72.44 294 ASP A CA 1
ATOM 2342 C C . ASP A 1 294 ? -0.878 19.504 -1.987 1.00 72.44 294 ASP A C 1
ATOM 2344 O O . ASP A 1 294 ? -0.350 20.589 -2.246 1.00 72.44 294 ASP A O 1
ATOM 2348 N N . ALA A 1 295 ? -1.826 19.352 -1.058 1.00 66.44 295 ALA A N 1
ATOM 2349 C CA . ALA A 1 295 ? -2.441 20.444 -0.321 1.00 66.44 295 ALA A CA 1
ATOM 2350 C C . ALA A 1 295 ? -1.428 21.171 0.577 1.00 66.44 295 ALA A C 1
ATOM 2352 O O . ALA A 1 295 ? -1.322 22.396 0.528 1.00 66.44 295 ALA A O 1
ATOM 2353 N N . VAL A 1 296 ? -0.641 20.428 1.363 1.00 65.62 296 VAL A N 1
ATOM 2354 C CA . VAL A 1 296 ? 0.328 21.008 2.309 1.00 65.62 296 VAL A CA 1
ATOM 2355 C C . VAL A 1 296 ? 1.533 21.614 1.590 1.00 65.62 296 VAL A C 1
ATOM 2357 O O . VAL A 1 296 ? 2.010 22.686 1.964 1.00 65.62 296 VAL A O 1
ATOM 2360 N N . HIS A 1 297 ? 2.044 20.950 0.553 1.00 67.44 297 HIS A N 1
ATOM 2361 C CA . HIS A 1 297 ? 3.285 21.356 -0.106 1.00 67.44 297 HIS A CA 1
ATOM 2362 C C . HIS A 1 297 ? 3.076 22.164 -1.386 1.00 67.44 297 HIS A C 1
ATOM 2364 O O . HIS A 1 297 ? 4.061 22.610 -1.974 1.00 67.44 297 HIS A O 1
ATOM 2370 N N . ARG A 1 298 ? 1.833 22.411 -1.815 1.00 64.62 298 ARG A N 1
ATOM 2371 C CA . ARG A 1 298 ? 1.496 23.257 -2.971 1.00 64.62 298 ARG A CA 1
ATOM 2372 C C . ARG A 1 298 ? 2.236 22.856 -4.250 1.00 64.62 298 ARG A C 1
ATOM 2374 O O . ARG A 1 298 ? 2.854 23.701 -4.900 1.00 64.62 298 ARG A O 1
ATOM 2381 N N . LYS A 1 299 ? 2.256 21.562 -4.580 1.00 67.44 299 LYS A N 1
ATOM 2382 C CA . LYS A 1 299 ? 2.988 21.015 -5.744 1.00 67.44 299 LYS A CA 1
ATOM 2383 C C . LYS A 1 299 ? 4.506 21.230 -5.726 1.00 67.44 299 LYS A C 1
ATOM 2385 O O . LYS A 1 299 ? 5.168 20.958 -6.723 1.00 67.44 299 LYS A O 1
ATOM 2390 N N . LYS A 1 300 ? 5.084 21.688 -4.606 1.00 66.31 300 LYS A N 1
ATOM 2391 C CA . LYS A 1 300 ? 6.547 21.749 -4.435 1.00 66.31 300 LYS A CA 1
ATOM 2392 C C . LYS A 1 300 ? 7.161 20.363 -4.274 1.00 66.31 300 LYS A C 1
ATOM 2394 O O . LYS A 1 300 ? 8.349 20.204 -4.514 1.00 66.31 300 LYS A O 1
ATOM 2399 N N . ILE A 1 301 ? 6.357 19.385 -3.858 1.00 70.00 301 ILE A N 1
ATOM 2400 C CA . ILE A 1 301 ? 6.730 17.974 -3.827 1.00 70.00 301 ILE A CA 1
ATOM 2401 C C . ILE A 1 301 ? 5.979 17.282 -4.959 1.00 70.00 301 ILE A C 1
ATOM 2403 O O . ILE A 1 301 ? 4.754 17.377 -5.040 1.00 70.00 301 ILE A O 1
ATOM 2407 N N . ALA A 1 302 ? 6.721 16.612 -5.841 1.00 70.94 302 ALA A N 1
ATOM 2408 C CA . ALA A 1 302 ? 6.135 15.825 -6.912 1.00 70.94 302 ALA A CA 1
ATOM 2409 C C .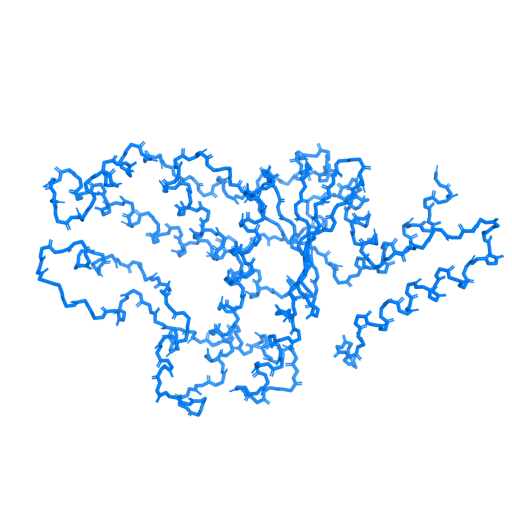 ALA A 1 302 ? 5.334 14.651 -6.333 1.00 70.94 302 ALA A C 1
ATOM 2411 O O . ALA A 1 302 ? 5.760 13.989 -5.387 1.00 70.94 302 ALA A O 1
ATOM 2412 N N . ILE A 1 303 ? 4.173 14.385 -6.925 1.00 78.94 303 ILE A N 1
ATOM 2413 C CA . ILE A 1 303 ? 3.320 13.269 -6.531 1.00 78.94 303 ILE A CA 1
ATOM 2414 C C . ILE A 1 303 ? 3.593 12.107 -7.463 1.00 78.94 303 ILE A C 1
ATOM 2416 O O . ILE A 1 303 ? 3.417 12.213 -8.678 1.00 78.94 303 ILE A O 1
ATOM 2420 N N . SER A 1 304 ? 4.004 10.988 -6.880 1.00 83.88 304 SER A N 1
ATOM 2421 C CA . SER A 1 304 ? 4.208 9.765 -7.633 1.00 83.88 304 SER A CA 1
ATOM 2422 C C . SER A 1 304 ? 2.869 9.095 -7.919 1.00 83.88 304 SER A C 1
ATOM 2424 O O . SER A 1 304 ? 2.044 8.880 -7.023 1.00 83.88 304 SER A O 1
ATOM 2426 N N . LYS A 1 305 ? 2.676 8.719 -9.179 1.00 87.31 305 LYS A N 1
ATOM 2427 C CA . LYS A 1 305 ? 1.613 7.803 -9.581 1.00 87.31 305 LYS A CA 1
ATOM 2428 C C . LYS A 1 305 ? 1.970 6.400 -9.121 1.00 87.31 305 LYS A C 1
ATOM 2430 O O . LYS A 1 305 ? 3.150 6.059 -9.030 1.00 87.31 305 LYS A O 1
ATOM 2435 N N . TYR A 1 306 ? 0.962 5.590 -8.833 1.00 91.69 306 TYR A N 1
ATOM 2436 C CA . TYR A 1 306 ? 1.175 4.219 -8.402 1.00 91.69 306 TYR A CA 1
ATOM 2437 C C . TYR A 1 306 ? 0.323 3.237 -9.194 1.00 91.69 306 TYR A C 1
ATOM 2439 O O . TYR A 1 306 ? -0.781 3.557 -9.627 1.00 91.69 306 TYR A O 1
ATOM 2447 N N . ASP A 1 307 ? 0.850 2.028 -9.347 1.00 93.50 307 ASP A N 1
ATOM 2448 C CA . ASP A 1 307 ? 0.227 0.950 -10.097 1.00 93.50 307 ASP A CA 1
ATOM 2449 C C . ASP A 1 307 ? 0.552 -0.419 -9.494 1.00 93.50 307 ASP A C 1
ATOM 2451 O O . ASP A 1 307 ? 1.563 -0.596 -8.812 1.00 93.50 307 ASP A O 1
ATOM 2455 N N . PHE A 1 308 ? -0.299 -1.413 -9.762 1.00 95.50 308 PHE A N 1
ATOM 2456 C CA . PHE A 1 308 ? -0.123 -2.782 -9.270 1.00 95.50 308 PHE A CA 1
ATOM 2457 C C . PHE A 1 308 ? 0.142 -3.737 -10.427 1.00 95.50 308 PHE A C 1
ATOM 2459 O O . PHE A 1 308 ? -0.663 -3.850 -11.349 1.00 95.50 308 PHE A O 1
ATOM 2466 N N . VAL A 1 309 ? 1.245 -4.468 -10.358 1.00 95.75 309 VAL A N 1
ATOM 2467 C CA . VAL A 1 309 ? 1.695 -5.369 -11.417 1.00 95.75 309 VAL A CA 1
ATOM 2468 C C . VAL A 1 309 ? 1.006 -6.730 -11.299 1.00 95.75 309 VAL A C 1
ATOM 2470 O O . VAL A 1 309 ? 1.062 -7.379 -10.253 1.00 95.75 309 VAL A O 1
ATOM 2473 N N . LYS A 1 310 ? 0.386 -7.191 -12.390 1.00 93.88 310 LYS A N 1
ATOM 2474 C CA . LYS A 1 310 ? -0.191 -8.538 -12.502 1.00 93.88 310 LYS A CA 1
ATOM 2475 C C . LYS A 1 310 ? 0.903 -9.592 -12.484 1.00 93.88 310 LYS A C 1
ATOM 2477 O O . LYS A 1 310 ? 1.974 -9.405 -13.054 1.00 93.88 310 LYS A O 1
ATOM 2482 N N . ASN A 1 311 ? 0.605 -10.747 -11.890 1.00 87.12 311 ASN A N 1
ATOM 2483 C CA . ASN A 1 311 ? 1.508 -11.904 -11.870 1.00 87.12 311 ASN A CA 1
ATOM 2484 C C . ASN A 1 311 ? 2.898 -11.597 -11.283 1.00 87.12 311 ASN A C 1
ATOM 2486 O O . ASN A 1 311 ? 3.852 -12.336 -11.535 1.00 87.12 311 ASN A O 1
ATOM 2490 N N . GLY A 1 312 ? 3.010 -10.547 -10.461 1.00 85.19 312 GLY A N 1
ATOM 2491 C CA . GLY A 1 312 ? 4.270 -10.087 -9.882 1.00 85.19 312 GLY A CA 1
ATOM 2492 C C . GLY A 1 312 ? 4.998 -11.139 -9.041 1.00 85.19 312 GLY A C 1
ATOM 2493 O O . GLY A 1 312 ? 6.217 -11.107 -8.916 1.00 85.19 312 GLY A O 1
ATOM 2494 N N . SER A 1 313 ? 4.271 -12.127 -8.514 1.00 86.75 313 SER A N 1
ATOM 2495 C CA . SER A 1 313 ? 4.833 -13.280 -7.800 1.00 86.75 313 SER A CA 1
ATOM 2496 C C . SER A 1 313 ? 5.773 -14.145 -8.650 1.00 86.75 313 SER A C 1
ATOM 2498 O O . SER A 1 313 ? 6.572 -14.891 -8.092 1.00 86.75 313 SER A O 1
ATOM 2500 N N . HIS A 1 314 ? 5.696 -14.058 -9.982 1.00 89.00 314 HIS A N 1
ATOM 2501 C CA . HIS A 1 314 ? 6.502 -14.860 -10.907 1.00 89.00 314 HIS A CA 1
ATOM 2502 C C . HIS A 1 314 ? 7.724 -14.118 -11.461 1.00 89.00 314 HIS A C 1
ATOM 2504 O O . HIS A 1 314 ? 8.503 -14.713 -12.203 1.00 89.00 314 HIS A O 1
ATOM 2510 N N . PHE A 1 315 ? 7.921 -12.845 -11.105 1.00 89.69 315 PHE A N 1
ATOM 2511 C CA . PHE A 1 315 ? 8.969 -11.997 -11.687 1.00 89.69 315 PHE A CA 1
ATOM 2512 C C . PHE A 1 315 ? 10.381 -12.511 -11.412 1.00 89.69 315 PHE A C 1
ATOM 2514 O O . PHE A 1 315 ? 11.241 -12.404 -12.279 1.00 89.69 315 PHE A O 1
ATOM 2521 N N . GLY A 1 316 ? 10.611 -13.152 -10.262 1.00 86.62 316 GLY A N 1
ATOM 2522 C CA . GLY A 1 316 ? 11.875 -13.840 -9.999 1.00 86.62 316 GLY A CA 1
ATOM 2523 C C . GLY A 1 316 ? 12.165 -14.925 -11.044 1.00 86.62 316 GLY A C 1
ATOM 2524 O O . GLY A 1 316 ? 13.217 -14.914 -11.674 1.00 86.62 316 GLY A O 1
ATOM 2525 N N . ALA A 1 317 ? 11.209 -15.826 -11.297 1.00 86.12 317 ALA A N 1
ATOM 2526 C CA . ALA A 1 317 ? 11.376 -16.924 -12.252 1.00 86.12 317 ALA A CA 1
ATOM 2527 C C . ALA A 1 317 ? 11.427 -16.443 -13.714 1.00 86.12 317 ALA A C 1
ATOM 2529 O O . ALA A 1 317 ? 12.296 -16.871 -14.475 1.00 86.12 317 ALA A O 1
ATOM 2530 N N . LEU A 1 318 ? 10.527 -15.530 -14.097 1.00 88.75 318 LEU A N 1
ATOM 2531 C CA . LEU A 1 318 ? 10.506 -14.918 -15.429 1.00 88.75 318 LEU A CA 1
ATOM 2532 C C . LEU A 1 318 ? 11.788 -14.127 -15.695 1.00 88.75 318 LEU A C 1
ATOM 2534 O O . LEU A 1 318 ? 12.364 -14.240 -16.771 1.00 88.75 318 LEU A O 1
ATOM 2538 N N . GLY A 1 319 ? 12.291 -13.404 -14.697 1.00 87.69 319 GLY A N 1
ATOM 2539 C CA . GLY A 1 319 ? 13.566 -12.709 -14.778 1.00 87.69 319 GLY A CA 1
ATOM 2540 C C . GLY A 1 319 ? 14.750 -13.657 -14.952 1.00 87.69 319 GLY A C 1
ATOM 2541 O O . GLY A 1 319 ? 15.603 -13.379 -15.792 1.00 87.69 319 GLY A O 1
ATOM 2542 N N . CYS A 1 320 ? 14.803 -14.799 -14.245 1.00 85.50 320 CYS A N 1
ATOM 2543 C CA . CYS A 1 320 ? 15.868 -15.794 -14.471 1.00 85.50 320 CYS A CA 1
ATOM 2544 C C . CYS A 1 320 ? 15.809 -16.315 -15.931 1.00 85.50 320 CYS A C 1
ATOM 2546 O O . CYS A 1 320 ? 16.848 -16.512 -16.565 1.00 85.50 320 CYS A O 1
ATOM 2548 N N . LEU A 1 321 ? 14.604 -16.499 -16.495 1.00 85.00 321 LEU A N 1
ATOM 2549 C CA . LEU A 1 321 ? 14.421 -16.901 -17.895 1.00 85.00 321 LEU A CA 1
ATOM 2550 C C . LEU A 1 321 ? 14.888 -15.816 -18.878 1.00 85.00 321 LEU A C 1
ATOM 2552 O O . LEU A 1 321 ? 15.693 -16.125 -19.752 1.00 85.00 321 LEU A O 1
ATOM 2556 N N . ILE A 1 322 ? 14.437 -14.568 -18.716 1.00 85.38 322 ILE A N 1
ATOM 2557 C CA . ILE A 1 322 ? 14.803 -13.425 -19.575 1.00 85.38 322 ILE A CA 1
ATOM 2558 C C . ILE A 1 322 ? 16.320 -13.218 -19.575 1.00 85.38 322 ILE A C 1
ATOM 2560 O O . ILE A 1 322 ? 16.929 -13.176 -20.636 1.00 85.38 322 ILE A O 1
ATOM 2564 N N . ASN A 1 323 ? 16.958 -13.245 -18.400 1.00 79.31 323 ASN A N 1
ATOM 2565 C CA . ASN A 1 323 ? 18.418 -13.158 -18.289 1.00 79.31 323 ASN A CA 1
ATOM 2566 C C . ASN A 1 323 ? 19.161 -14.268 -19.051 1.00 79.31 323 ASN A C 1
ATOM 2568 O O . ASN A 1 323 ? 20.306 -14.080 -19.453 1.00 79.31 323 ASN A O 1
ATOM 2572 N N . THR A 1 324 ? 18.543 -15.442 -19.208 1.00 74.06 324 THR A N 1
ATOM 2573 C CA . THR A 1 324 ? 19.135 -16.537 -19.987 1.00 74.06 324 THR A CA 1
ATOM 2574 C C . THR A 1 324 ? 18.955 -16.316 -21.491 1.00 74.06 324 THR A C 1
ATOM 2576 O O . THR A 1 324 ? 19.785 -16.771 -22.271 1.00 74.06 324 THR A O 1
ATOM 2579 N N . LEU A 1 325 ? 17.875 -15.642 -21.898 1.00 71.94 325 LEU A N 1
ATOM 2580 C CA . LEU A 1 325 ? 17.558 -15.342 -23.295 1.00 71.94 325 LEU A CA 1
ATOM 2581 C C . LEU A 1 325 ? 18.335 -14.132 -23.831 1.00 71.94 325 LEU A C 1
ATOM 2583 O O . LEU A 1 325 ? 18.681 -14.149 -25.004 1.00 71.94 325 LEU A O 1
ATOM 2587 N N . ASP A 1 326 ? 18.703 -13.166 -22.981 1.00 62.53 326 ASP A N 1
ATOM 2588 C CA . ASP A 1 326 ? 19.585 -12.031 -23.328 1.00 62.53 326 ASP A CA 1
ATOM 2589 C C . ASP A 1 326 ? 20.964 -12.471 -23.866 1.00 62.53 326 ASP A C 1
ATOM 2591 O O . ASP A 1 326 ? 21.692 -11.678 -24.447 1.00 62.53 326 ASP A O 1
ATOM 2595 N N . LEU A 1 327 ? 21.362 -13.734 -23.674 1.00 51.34 327 LEU A N 1
ATOM 2596 C CA . LEU A 1 327 ? 22.575 -14.295 -24.285 1.00 51.34 327 LEU A CA 1
ATOM 2597 C C . LEU A 1 327 ? 22.400 -14.644 -25.776 1.00 51.34 327 LEU A C 1
ATOM 2599 O O . LEU A 1 327 ? 23.379 -15.003 -26.429 1.00 51.34 327 LEU A O 1
ATOM 2603 N N . PHE A 1 328 ? 21.170 -14.588 -26.290 1.00 40.00 328 PHE A N 1
ATOM 2604 C CA . PHE A 1 328 ? 20.777 -15.008 -27.638 1.00 40.00 328 PHE A CA 1
ATOM 2605 C C . PHE A 1 328 ? 20.106 -13.895 -28.462 1.00 40.00 328 PHE A C 1
ATOM 2607 O O . PHE A 1 328 ? 19.778 -14.139 -29.625 1.00 40.00 328 PHE A O 1
ATOM 2614 N N . ILE A 1 329 ? 19.896 -12.713 -27.873 1.00 41.97 329 ILE A N 1
ATOM 2615 C CA . ILE A 1 329 ? 19.386 -11.488 -28.515 1.00 41.97 329 ILE A CA 1
ATOM 2616 C C . ILE A 1 329 ? 20.538 -10.487 -28.585 1.00 41.97 329 ILE A C 1
ATOM 2618 O O . ILE A 1 329 ? 20.708 -9.871 -29.659 1.00 41.97 329 ILE A O 1
#

InterPro domains:
  IPR004567 Type II pantothenate kinase [PF03630] (115-322)
  IPR004567 Type II pantothenate kinase [PTHR12280] (95-323)
  IPR043129 ATPase, nucleotide binding domain [SSF53067] (125-322)

Secondary structure (DSSP, 8-state):
-------HHHHHHHHHHHHHHHTTTS-SPPP---HHHHHHHHHHHHHHHSBHHHHBPPP-THHHHHHHHHHHHHHHHHHHHHHTT-TTSS-HHHHHHHHHT-----GGGSS------SBHHHHS---SEEEEEESSSEEEEEE-TTS-EEEEEEES-SHHHHHHHHHHHH---SHHHHHHHHHHS-GGGTSEEGGG------TTSHHHHHHT-SS--EEETTGGGTT--GGGS-HHHHHHHHHHHHHHHHHHHHHHHHHHTT-SEEEEESSGGGSHHHHHHHHHHHHHHHHHHHHHHTTSSPPPEEEEBTTGGGHHHHHHHHHHHTT--

Organism: Capitella teleta (NCBI:txid283909)

pLDDT: mean 78.54, std 19.7, range [22.94, 98.56]

Sequence (329 aa):
MVFFAHSSLAQFATCDRFCRGRSHICFNRPKIITEHDCFAKCFHFLSHGLSRDQLLHPIPYDAMEHPLGFCEELHSLLKLMNANKISKVHDLEMVEKLEEAVREVRNTDFVNLPKDSRPLAEAEDIFPCLLAINGSTFNGFIVNKDASFQYLDATQLGGRFFHGLGSLLTGCKTYEELIEMAAKGNHKKLDTHKNDMLFDTGEDDLVAKFRDTKVDSLVFNFGKAVGKTAGDFEPADIASALLRGFVKEKAERCRLVASLHDLKSIFFVGSFVNHEIVRKVYTEMFTFSNYFIDAVHRKKIAISKYDFVKNGSHFGALGCLINTLDLFI